Protein 2Z61 (pdb70)

Radius of gyration: 20.74 Å; Cα contacts (8 Å, |Δi|>4): 721; chains: 1; bounding box: 56×51×55 Å

Structure (mmCIF, N/CA/C/O backbone):
data_2Z61
#
_entry.id   2Z61
#
_cell.length_a   111.866
_cell.length_b   111.866
_cell.length_c   60.862
_cell.angle_alpha   90.00
_cell.angle_beta   90.00
_cell.angle_gamma   90.00
#
_symmetry.space_group_name_H-M   'P 43 21 2'
#
loop_
_entity.id
_entity.type
_entity.pdbx_description
1 polymer 'Probable aspartate aminotransferase 2'
2 water water
#
loop_
_atom_site.group_PDB
_atom_site.id
_atom_site.type_symbol
_atom_site.label_atom_id
_atom_site.label_alt_id
_atom_site.label_comp_id
_atom_site.label_asym_id
_atom_site.label_entity_id
_atom_site.label_seq_id
_atom_site.pdbx_PDB_ins_code
_atom_site.Cartn_x
_atom_site.Cartn_y
_atom_site.Cartn_z
_atom_site.occupancy
_atom_site.B_iso_or_equiv
_atom_site.auth_seq_id
_atom_site.auth_comp_id
_atom_site.auth_asym_id
_atom_site.auth_atom_id
_atom_site.pdbx_PDB_model_num
ATOM 1 N N . MET A 1 1 ? 45.696 59.936 15.989 1.00 59.04 1 MET A N 1
ATOM 2 C CA . MET A 1 1 ? 44.521 59.786 16.893 1.00 57.14 1 MET A CA 1
ATOM 3 C C . MET A 1 1 ? 44.665 58.597 17.844 1.00 54.87 1 MET A C 1
ATOM 4 O O . MET A 1 1 ? 44.399 58.717 19.042 1.00 54.09 1 MET A O 1
ATOM 9 N N . LEU A 1 2 ? 45.096 57.455 17.315 1.00 50.88 2 LEU A N 1
ATOM 10 C CA . LEU A 1 2 ? 45.288 56.261 18.134 1.00 46.64 2 LEU A CA 1
ATOM 11 C C . LEU A 1 2 ? 46.456 56.473 19.093 1.00 46.06 2 LEU A C 1
ATOM 12 O O . LEU A 1 2 ? 47.368 57.250 18.811 1.00 47.28 2 LEU A O 1
ATOM 17 N N . SER A 1 3 ? 46.434 55.778 20.224 1.00 42.50 3 SER A N 1
ATOM 18 C CA . SER A 1 3 ? 47.505 55.912 21.206 1.00 41.44 3 SER A CA 1
ATOM 19 C C . SER A 1 3 ? 48.816 55.327 20.689 1.00 40.90 3 SER A C 1
ATOM 20 O O . SER A 1 3 ? 48.827 54.530 19.754 1.00 39.70 3 SER A O 1
ATOM 23 N N . LYS A 1 4 ? 49.917 55.730 21.314 1.00 41.83 4 LYS A N 1
ATOM 24 C CA . LYS A 1 4 ? 51.238 55.243 20.943 1.00 45.53 4 LYS A CA 1
ATOM 25 C C . LYS A 1 4 ? 51.353 53.737 21.162 1.00 44.58 4 LYS A C 1
ATOM 26 O O . LYS A 1 4 ? 51.937 53.032 20.343 1.00 41.12 4 LYS A O 1
ATOM 32 N N . ARG A 1 5 ? 50.802 53.247 22.270 1.00 44.99 5 ARG A N 1
ATOM 33 C CA . ARG A 1 5 ? 50.862 51.818 22.574 1.00 46.34 5 ARG A CA 1
ATOM 34 C C . ARG A 1 5 ? 50.297 50.955 21.457 1.00 47.24 5 ARG A C 1
ATOM 35 O O . ARG A 1 5 ? 50.933 50.000 21.021 1.00 48.46 5 ARG A O 1
ATOM 43 N N . LEU A 1 6 ? 49.094 51.286 21.002 1.00 47.84 6 LEU A N 1
ATOM 44 C CA . LEU A 1 6 ? 48.447 50.518 19.948 1.00 49.26 6 LEU A CA 1
ATOM 45 C C . LEU A 1 6 ? 49.181 50.602 18.626 1.00 50.72 6 LEU A C 1
ATOM 46 O O . LEU A 1 6 ? 48.988 49.763 17.746 1.00 49.41 6 LEU A O 1
ATOM 51 N N . LEU A 1 7 ? 50.029 51.616 18.492 1.00 54.07 7 LEU A N 1
ATOM 52 C CA . LEU A 1 7 ? 50.792 51.820 17.270 1.00 55.93 7 LEU A CA 1
ATOM 53 C C . LEU A 1 7 ? 51.979 50.869 17.184 1.00 56.97 7 LEU A C 1
ATOM 54 O O . LEU A 1 7 ? 52.466 50.572 16.094 1.00 57.93 7 LEU A O 1
ATOM 59 N N . ASN A 1 8 ? 52.436 50.384 18.334 1.00 57.87 8 ASN A N 1
ATOM 60 C CA . ASN A 1 8 ? 53.566 49.462 18.378 1.00 59.77 8 ASN A CA 1
ATOM 61 C C . ASN A 1 8 ? 53.107 48.007 18.391 1.00 60.11 8 ASN A C 1
ATOM 62 O O . ASN A 1 8 ? 53.906 47.097 18.187 1.00 60.43 8 ASN A O 1
ATOM 67 N N . PHE A 1 9 ? 51.816 47.800 18.632 1.00 60.68 9 PHE A N 1
ATOM 68 C CA . PHE A 1 9 ? 51.226 46.461 18.690 1.00 61.47 9 PHE A CA 1
ATOM 69 C C . PHE A 1 9 ? 51.325 45.739 17.345 1.00 63.74 9 PHE A C 1
ATOM 70 O O . PHE A 1 9 ? 50.511 45.973 16.450 1.00 63.96 9 PHE A O 1
ATOM 78 N N . GLU A 1 10 ? 52.307 44.854 17.209 1.00 66.86 10 GLU A N 1
ATOM 79 C CA . GLU A 1 10 ? 52.501 44.112 15.964 1.00 70.80 10 GLU A CA 1
ATOM 80 C C . GLU A 1 10 ? 51.366 43.125 15.697 1.00 73.59 10 GLU A C 1
ATOM 81 O O . GLU A 1 10 ? 50.708 42.656 16.625 1.00 73.50 10 GLU A O 1
ATOM 87 N N . SER A 1 11 ? 51.140 42.816 14.424 1.00 76.38 11 SER A N 1
ATOM 88 C CA . SER A 1 11 ? 50.085 41.886 14.033 1.00 79.26 11 SER A CA 1
ATOM 89 C C . SER A 1 11 ? 50.647 40.499 13.742 1.00 80.94 11 SER A C 1
ATOM 90 O O . SER A 1 11 ? 51.822 40.353 13.410 1.00 81.93 11 SER A O 1
ATOM 93 N N . PHE A 1 12 ? 49.799 39.483 13.873 1.00 83.50 12 PHE A N 1
ATOM 94 C CA . PHE A 1 12 ? 50.205 38.105 13.614 1.00 86.35 12 PHE A CA 1
ATOM 95 C C . PHE A 1 12 ? 50.323 37.921 12.103 1.00 88.12 12 PHE A C 1
ATOM 96 O O . PHE A 1 12 ? 49.426 38.313 11.357 1.00 88.50 12 PHE A O 1
ATOM 104 N N . GLU A 1 13 ? 51.429 37.320 11.662 1.00 89.85 13 GLU A N 1
ATOM 105 C CA . GLU A 1 13 ? 51.680 37.068 10.237 1.00 92.13 13 GLU A CA 1
ATOM 106 C C . GLU A 1 13 ? 50.878 35.885 9.706 1.00 92.38 13 GLU A C 1
ATOM 107 O O . GLU A 1 13 ? 51.336 35.187 8.798 1.00 92.93 13 GLU A O 1
ATOM 113 N N . VAL A 1 14 ? 49.690 35.661 10.260 1.00 92.60 14 VAL A N 1
ATOM 114 C CA . VAL A 1 14 ? 48.864 34.538 9.840 1.00 92.55 14 VAL A CA 1
ATOM 115 C C . VAL A 1 14 ? 47.578 35.025 9.175 1.00 92.43 14 VAL A C 1
ATOM 116 O O . VAL A 1 14 ? 46.897 34.263 8.488 1.00 91.97 14 VAL A O 1
ATOM 120 N N . MET A 1 15 ? 47.260 36.301 9.379 1.00 92.74 15 MET A N 1
ATOM 121 C CA . MET A 1 15 ? 46.056 36.912 8.814 1.00 92.68 15 MET A CA 1
ATOM 122 C C . MET A 1 15 ? 46.035 36.755 7.296 1.00 91.17 15 MET A C 1
ATOM 123 O O . MET A 1 15 ? 44.967 36.672 6.683 1.00 91.28 15 MET A O 1
ATOM 128 N N . ASP A 1 16 ? 47.223 36.716 6.701 1.00 89.18 16 ASP A N 1
ATOM 129 C CA . ASP A 1 16 ? 47.360 36.569 5.257 1.00 87.15 16 ASP A CA 1
ATOM 130 C C . ASP A 1 16 ? 46.764 35.232 4.836 1.00 84.80 16 ASP A C 1
ATOM 131 O O . ASP A 1 16 ? 45.769 35.172 4.112 1.00 84.60 16 ASP A O 1
ATOM 136 N N . ILE A 1 17 ? 47.397 34.163 5.303 1.00 82.19 17 ILE A N 1
ATOM 137 C CA . ILE A 1 17 ? 46.979 32.802 5.004 1.00 79.44 17 ILE A CA 1
ATOM 138 C C . ILE A 1 17 ? 45.521 32.555 5.377 1.00 78.00 17 ILE A C 1
ATOM 139 O O . ILE A 1 17 ? 44.769 31.973 4.597 1.00 77.83 17 ILE A O 1
ATOM 144 N N . LEU A 1 18 ? 45.126 32.997 6.568 1.00 76.02 18 LEU A N 1
ATOM 145 C CA . LEU A 1 18 ? 43.752 32.819 7.032 1.00 74.53 18 LEU A CA 1
ATOM 146 C C . LEU A 1 18 ? 42.746 33.331 6.005 1.00 73.52 18 LEU A C 1
ATOM 147 O O . LEU A 1 18 ? 41.735 32.682 5.734 1.00 72.99 18 LEU A O 1
ATOM 152 N N . ALA A 1 19 ? 43.032 34.500 5.440 1.00 72.14 19 ALA A N 1
ATOM 153 C CA . ALA A 1 19 ? 42.158 35.105 4.442 1.00 70.69 19 ALA A CA 1
ATOM 154 C C . ALA A 1 19 ? 42.075 34.221 3.205 1.00 69.86 19 ALA A C 1
ATOM 155 O O . ALA A 1 19 ? 40.986 33.913 2.720 1.00 68.42 19 ALA A O 1
ATOM 157 N N . LEU A 1 20 ? 43.237 33.815 2.707 1.00 69.48 20 LEU A N 1
ATOM 158 C CA . LEU A 1 20 ? 43.324 32.970 1.524 1.00 69.87 20 LEU A CA 1
ATOM 159 C C . LEU A 1 20 ? 42.586 31.649 1.743 1.00 70.31 20 LEU A C 1
ATOM 160 O O . LEU A 1 20 ? 41.922 31.143 0.838 1.00 70.40 20 LEU A O 1
ATOM 165 N N . ALA A 1 21 ? 42.703 31.100 2.948 1.00 70.82 21 ALA A N 1
ATOM 166 C CA . ALA A 1 21 ? 42.061 29.833 3.283 1.00 71.95 21 ALA A CA 1
ATOM 167 C C . ALA A 1 21 ? 40.539 29.903 3.208 1.00 73.10 21 ALA A C 1
ATOM 168 O O . ALA A 1 21 ? 39.888 28.938 2.805 1.00 72.36 21 ALA A O 1
ATOM 170 N N . GLN A 1 22 ? 39.971 31.038 3.603 1.00 74.73 22 GLN A N 1
ATOM 171 C CA . GLN A 1 22 ? 38.524 31.206 3.564 1.00 76.50 22 GLN A CA 1
ATOM 172 C C . GLN A 1 22 ? 38.037 31.328 2.128 1.00 76.64 22 GLN A C 1
ATOM 173 O O . GLN A 1 22 ? 36.949 30.856 1.792 1.00 76.88 22 GLN A O 1
ATOM 179 N N . LYS A 1 23 ? 38.843 31.962 1.281 1.00 76.62 23 LYS A N 1
ATOM 180 C CA . LYS A 1 23 ? 38.475 32.119 -0.118 1.00 76.90 23 LYS A CA 1
ATOM 181 C C . LYS A 1 23 ? 38.368 30.745 -0.759 1.00 76.47 23 LYS A C 1
ATOM 182 O O . LYS A 1 23 ? 37.341 30.397 -1.340 1.00 77.05 23 LYS A O 1
ATOM 188 N N . LEU A 1 24 ? 39.435 29.962 -0.639 1.00 75.49 24 LEU A N 1
ATOM 189 C CA . LEU A 1 24 ? 39.475 28.618 -1.205 1.00 74.67 24 LEU A CA 1
ATOM 190 C C . LEU A 1 24 ? 38.372 27.751 -0.616 1.00 75.30 24 LEU A C 1
ATOM 191 O O . LEU A 1 24 ? 37.784 26.917 -1.305 1.00 74.62 24 LEU A O 1
ATOM 196 N N . GLU A 1 25 ? 38.098 27.958 0.666 1.00 76.97 25 GLU A N 1
ATOM 197 C CA . GLU A 1 25 ? 37.081 27.187 1.366 1.00 78.18 25 GLU A CA 1
ATOM 198 C C . GLU A 1 25 ? 35.682 27.539 0.872 1.00 78.53 25 GLU A C 1
ATOM 199 O O . GLU A 1 25 ? 34.794 26.687 0.846 1.00 78.33 25 GLU A O 1
ATOM 205 N N . SER A 1 26 ? 35.491 28.792 0.473 1.00 79.03 26 SER A N 1
ATOM 206 C CA . SER A 1 26 ? 34.195 29.233 -0.027 1.00 79.93 26 SER A CA 1
ATOM 207 C C . SER A 1 26 ? 33.996 28.756 -1.464 1.00 79.75 26 SER A C 1
ATOM 208 O O . SER A 1 26 ? 32.869 28.527 -1.901 1.00 79.70 26 SER A O 1
ATOM 211 N N . GLU A 1 27 ? 35.097 28.612 -2.194 1.00 80.22 27 GLU A N 1
ATOM 212 C CA . GLU A 1 27 ? 35.042 28.152 -3.577 1.00 80.21 27 GLU A CA 1
ATOM 213 C C . GLU A 1 27 ? 34.696 26.670 -3.628 1.00 80.53 27 GLU A C 1
ATOM 214 O O . GLU A 1 27 ? 34.698 26.060 -4.698 1.00 82.19 27 GLU A O 1
ATOM 220 N N . GLY A 1 28 ? 34.408 26.089 -2.469 1.00 79.37 28 GLY A N 1
ATOM 221 C CA . GLY A 1 28 ? 34.068 24.679 -2.425 1.00 77.78 28 GLY A CA 1
ATOM 222 C C . GLY A 1 28 ? 35.281 23.772 -2.502 1.00 76.57 28 GLY A C 1
ATOM 223 O O . GLY A 1 28 ? 35.185 22.641 -2.974 1.00 76.65 28 GLY A O 1
ATOM 224 N N . LYS A 1 29 ? 36.426 24.269 -2.040 1.00 74.84 29 LYS A N 1
ATOM 225 C CA . LYS A 1 29 ? 37.660 23.489 -2.047 1.00 72.59 29 LYS A CA 1
ATOM 226 C C . LYS A 1 29 ? 37.996 23.037 -0.632 1.00 69.89 29 LYS A C 1
ATOM 227 O O . LYS A 1 29 ? 38.095 23.856 0.283 1.00 69.81 29 LYS A O 1
ATOM 233 N N . LYS A 1 30 ? 38.167 21.731 -0.455 1.00 65.98 30 LYS A N 1
ATOM 234 C CA . LYS A 1 30 ? 38.484 21.182 0.855 1.00 63.23 30 LYS A CA 1
ATOM 235 C C . LYS A 1 30 ? 39.898 21.537 1.304 1.00 59.33 30 LYS A C 1
ATOM 236 O O . LYS A 1 30 ? 40.886 20.986 0.808 1.00 59.10 30 LYS A O 1
ATOM 242 N N . VAL A 1 31 ? 39.977 22.467 2.250 1.00 53.63 31 VAL A N 1
ATOM 243 C CA . VAL A 1 31 ? 41.245 22.931 2.792 1.00 51.46 31 VAL A CA 1
ATOM 244 C C . VAL A 1 31 ? 41.616 22.157 4.050 1.00 48.64 31 VAL A C 1
ATOM 245 O O . VAL A 1 31 ? 40.807 22.037 4.967 1.00 49.95 31 VAL A O 1
ATOM 249 N N . ILE A 1 32 ? 42.833 21.626 4.090 1.00 46.16 32 ILE A N 1
ATOM 250 C CA . ILE A 1 32 ? 43.288 20.893 5.266 1.00 43.12 32 ILE A CA 1
ATOM 251 C C . ILE A 1 32 ? 43.982 21.860 6.215 1.00 40.97 32 ILE A C 1
ATOM 252 O O . ILE A 1 32 ? 45.028 22.429 5.891 1.00 40.35 32 ILE A O 1
ATOM 257 N N . HIS A 1 33 ? 43.384 22.037 7.388 1.00 38.19 33 HIS A N 1
ATOM 258 C CA . HIS A 1 33 ? 43.902 22.946 8.405 1.00 37.98 33 HIS A CA 1
ATOM 259 C C . HIS A 1 33 ? 44.951 22.351 9.353 1.00 37.33 33 HIS A C 1
ATOM 260 O O . HIS A 1 33 ? 44.639 21.506 10.200 1.00 37.36 33 HIS A O 1
ATOM 267 N N . LEU A 1 34 ? 46.194 22.802 9.205 1.00 35.01 34 LEU A N 1
ATOM 268 C CA . LEU A 1 34 ? 47.284 22.353 10.062 1.00 35.48 34 LEU A CA 1
ATOM 269 C C . LEU A 1 34 ? 47.883 23.576 10.732 1.00 33.84 34 LEU A C 1
ATOM 270 O O . LEU A 1 34 ? 49.082 23.623 11.005 1.00 34.21 34 LEU A O 1
ATOM 275 N N . GLU A 1 35 ? 47.034 24.565 10.987 1.00 33.70 35 GLU A N 1
ATOM 276 C CA . GLU A 1 35 ? 47.455 25.813 11.614 1.00 35.83 35 GLU A CA 1
ATOM 277 C C . GLU A 1 35 ? 46.598 26.118 12.844 1.00 35.42 35 GLU A C 1
ATOM 278 O O . GLU A 1 35 ? 46.708 27.193 13.433 1.00 36.66 35 GLU A O 1
ATOM 284 N N . ILE A 1 36 ? 45.753 25.163 13.224 1.00 35.75 36 ILE A N 1
ATOM 285 C CA . ILE A 1 36 ? 44.851 25.314 14.367 1.00 35.91 36 ILE A CA 1
ATOM 286 C C . ILE A 1 36 ? 45.585 25.362 15.704 1.00 33.37 36 ILE A C 1
ATOM 287 O O . ILE A 1 36 ? 46.350 24.459 16.032 1.00 32.49 36 ILE A O 1
ATOM 292 N N . GLY A 1 37 ? 45.328 26.414 16.475 1.00 30.15 37 GLY A N 1
ATOM 293 C CA . GLY A 1 37 ? 45.980 26.578 17.762 1.00 29.59 37 GLY A CA 1
ATOM 294 C C . GLY A 1 37 ? 45.214 26.067 18.967 1.00 29.13 37 GLY A C 1
ATOM 295 O O . GLY A 1 37 ? 45.595 26.347 20.105 1.00 30.09 37 GLY A O 1
ATOM 296 N N . GLU A 1 38 ? 44.132 25.330 18.735 1.00 27.98 38 GLU A N 1
ATOM 297 C CA . GLU A 1 38 ? 43.351 24.776 19.833 1.00 28.06 38 GLU A CA 1
ATOM 298 C C . GLU A 1 38 ? 43.008 23.318 19.552 1.00 28.29 38 GLU A C 1
ATOM 299 O O . GLU A 1 38 ? 42.874 22.918 18.403 1.00 27.74 38 GLU A O 1
ATOM 305 N N . PRO A 1 39 ? 42.869 22.504 20.607 1.00 28.80 39 PRO A N 1
ATOM 306 C CA . PRO A 1 39 ? 42.541 21.088 20.418 1.00 29.10 39 PRO A CA 1
ATOM 307 C C . PRO A 1 39 ? 41.178 20.867 19.757 1.00 31.50 39 PRO A C 1
ATOM 308 O O . PRO A 1 39 ? 40.210 21.583 20.027 1.00 33.01 39 PRO A O 1
ATOM 312 N N . ASP A 1 40 ? 41.120 19.860 18.895 1.00 30.94 40 ASP A N 1
ATOM 313 C CA . ASP A 1 40 ? 39.908 19.511 18.158 1.00 32.65 40 ASP A CA 1
ATOM 314 C C . ASP A 1 40 ? 38.961 18.598 18.932 1.00 33.04 40 ASP A C 1
ATOM 315 O O . ASP A 1 40 ? 38.037 18.031 18.357 1.00 39.71 40 ASP A O 1
ATOM 320 N N . PHE A 1 41 ? 39.191 18.432 20.226 1.00 31.23 41 PHE A N 1
ATOM 321 C CA . PHE A 1 41 ? 38.315 17.577 21.018 1.00 30.98 41 PHE A CA 1
ATOM 322 C C . PHE A 1 41 ? 37.255 18.415 21.719 1.00 29.97 41 PHE A C 1
ATOM 323 O O . PHE A 1 41 ? 37.430 19.620 21.917 1.00 27.63 41 PHE A O 1
ATOM 331 N N . ASN A 1 42 ? 36.151 17.770 22.077 1.00 29.86 42 ASN A N 1
ATOM 332 C CA . ASN A 1 42 ? 35.081 18.431 22.809 1.00 30.26 42 ASN A CA 1
ATOM 333 C C . ASN A 1 42 ? 35.485 18.450 24.270 1.00 28.53 42 ASN A C 1
ATOM 334 O O . ASN A 1 42 ? 36.393 17.717 24.672 1.00 28.22 42 ASN A O 1
ATOM 339 N N . THR A 1 43 ? 34.824 19.253 25.076 1.00 24.10 43 THR A N 1
ATOM 340 C CA . THR A 1 43 ? 35.150 19.179 26.488 1.00 24.69 43 THR A CA 1
ATOM 341 C C . THR A 1 43 ? 34.640 17.880 27.103 1.00 25.80 43 THR A C 1
ATOM 342 O O . THR A 1 43 ? 33.530 17.417 26.873 1.00 26.50 43 THR A O 1
ATOM 346 N N . PRO A 1 44 ? 35.500 17.257 27.969 1.00 25.82 44 PRO A N 1
ATOM 347 C CA . PRO A 1 44 ? 35.068 16.026 28.591 1.00 28.09 44 PRO A CA 1
ATOM 348 C C . PRO A 1 44 ? 33.663 16.104 29.183 1.00 28.18 44 PRO A C 1
ATOM 349 O O . PRO A 1 44 ? 33.277 17.093 29.813 1.00 27.59 44 PRO A O 1
ATOM 353 N N . LYS A 1 45 ? 32.909 15.027 28.967 1.00 29.05 45 LYS A N 1
ATOM 354 C CA . LYS A 1 45 ? 31.519 14.914 29.400 1.00 28.77 45 LYS A CA 1
ATOM 355 C C . LYS A 1 45 ? 31.202 15.303 30.837 1.00 27.23 45 LYS A C 1
ATOM 356 O O . LYS A 1 45 ? 30.270 16.065 31.078 1.00 25.42 45 LYS A O 1
ATOM 362 N N . PRO A 1 46 ? 31.945 14.767 31.817 1.00 25.73 46 PRO A N 1
ATOM 363 C CA . PRO A 1 46 ? 31.623 15.160 33.190 1.00 24.53 46 PRO A CA 1
ATOM 364 C C . PRO A 1 46 ? 31.707 16.665 33.432 1.00 25.43 46 PRO A C 1
ATOM 365 O O . PRO A 1 46 ? 31.005 17.193 34.297 1.00 21.14 46 PRO A O 1
ATOM 369 N N . ILE A 1 47 ? 32.554 17.352 32.666 1.00 24.92 47 ILE A N 1
ATOM 370 C CA . ILE A 1 47 ? 32.695 18.801 32.802 1.00 22.01 47 ILE A CA 1
ATOM 371 C C . ILE A 1 47 ? 31.480 19.476 32.171 1.00 21.75 47 ILE A C 1
ATOM 372 O O . ILE A 1 47 ? 30.888 20.382 32.760 1.00 21.20 47 ILE A O 1
ATOM 377 N N . VAL A 1 48 ? 31.102 19.022 30.979 1.00 21.18 48 VAL A N 1
ATOM 378 C CA . VAL A 1 48 ? 29.940 19.577 30.288 1.00 21.14 48 VAL A CA 1
ATOM 379 C C . VAL A 1 48 ? 28.675 19.438 31.145 1.00 23.64 48 VAL A C 1
ATOM 380 O O . VAL A 1 48 ? 27.917 20.406 31.308 1.00 24.19 48 VAL A O 1
ATOM 384 N N . ASP A 1 49 ? 28.451 18.246 31.704 1.00 23.56 49 ASP A N 1
ATOM 385 C CA . ASP A 1 49 ? 27.258 18.014 32.531 1.00 24.95 49 ASP A CA 1
ATOM 386 C C . ASP A 1 49 ? 27.221 18.901 33.775 1.00 23.41 49 ASP A C 1
ATOM 387 O O . ASP A 1 49 ? 26.164 19.382 34.171 1.00 26.64 49 ASP A O 1
ATOM 392 N N . GLU A 1 50 ? 28.377 19.124 34.388 1.00 23.55 50 GLU A N 1
ATOM 393 C CA . GLU A 1 50 ? 28.448 19.963 35.574 1.00 21.24 50 GLU A CA 1
ATOM 394 C C . GLU A 1 50 ? 28.097 21.408 35.199 1.00 24.13 50 GLU A C 1
ATOM 395 O O . GLU A 1 50 ? 27.530 22.153 36.002 1.00 26.09 50 GLU A O 1
ATOM 401 N N . GLY A 1 51 ? 28.443 21.796 33.973 1.00 24.31 51 GLY A N 1
ATOM 402 C CA . GLY A 1 51 ? 28.133 23.133 33.510 1.00 23.21 51 GLY A CA 1
ATOM 403 C C . GLY A 1 51 ? 26.628 23.252 33.315 1.00 24.63 51 GLY A C 1
ATOM 404 O O . GLY A 1 51 ? 26.021 24.268 33.645 1.00 23.01 51 GLY A O 1
ATOM 405 N N . ILE A 1 52 ? 26.021 22.200 32.772 1.00 26.47 52 ILE A N 1
ATOM 406 C CA . ILE A 1 52 ? 24.581 22.182 32.551 1.00 25.35 52 ILE A CA 1
ATOM 407 C C . ILE A 1 52 ? 23.852 22.256 33.892 1.00 26.74 52 ILE A C 1
ATOM 408 O O . ILE A 1 52 ? 22.920 23.042 34.064 1.00 24.54 52 ILE A O 1
ATOM 413 N N . LYS A 1 53 ? 24.296 21.445 34.846 1.00 25.96 53 LYS A N 1
ATOM 414 C CA . LYS A 1 53 ? 23.700 21.431 36.170 1.00 28.24 53 LYS A CA 1
ATOM 415 C C . LYS A 1 53 ? 23.817 22.787 36.865 1.00 29.77 53 LYS A C 1
ATOM 416 O O . LYS A 1 53 ? 22.885 23.225 37.535 1.00 30.88 53 LYS A O 1
ATOM 422 N N . SER A 1 54 ? 24.967 23.443 36.721 1.00 29.18 54 SER A N 1
ATOM 423 C CA . SER A 1 54 ? 25.179 24.742 37.348 1.00 28.43 54 SER A CA 1
ATOM 424 C C . SER A 1 54 ? 24.148 25.753 36.861 1.00 27.64 54 SER A C 1
ATOM 425 O O . SER A 1 54 ? 23.565 26.493 37.657 1.00 27.53 54 SER A O 1
ATOM 428 N N . LEU A 1 55 ? 23.928 25.782 35.550 1.00 24.57 55 LEU A N 1
ATOM 429 C CA . LEU A 1 55 ? 22.958 26.695 34.960 1.00 23.21 55 LEU A CA 1
ATOM 430 C C . LEU A 1 55 ? 21.550 26.470 35.514 1.00 26.14 55 LEU A C 1
ATOM 431 O O . LEU A 1 55 ? 20.824 27.424 35.800 1.00 26.41 55 LEU A O 1
ATOM 436 N N . LYS A 1 56 ? 21.172 25.203 35.666 1.00 25.36 56 LYS A N 1
ATOM 437 C CA . LYS A 1 56 ? 19.857 24.857 36.179 1.00 29.67 56 LYS A CA 1
ATOM 438 C C . LYS A 1 56 ? 19.708 25.293 37.633 1.00 29.05 56 LYS A C 1
ATOM 439 O O . LYS A 1 56 ? 18.598 25.492 38.117 1.00 31.73 56 LYS A O 1
ATOM 445 N N . GLU A 1 57 ? 20.827 25.455 38.329 1.00 25.79 57 GLU A N 1
ATOM 446 C CA . GLU A 1 57 ? 20.769 25.868 39.723 1.00 28.26 57 GLU A CA 1
ATOM 447 C C . GLU A 1 57 ? 20.959 27.375 39.895 1.00 27.10 57 GLU A C 1
ATOM 448 O O . GLU A 1 57 ? 21.051 27.867 41.014 1.00 27.52 57 GLU A O 1
ATOM 454 N N . GLY A 1 58 ? 21.014 28.107 38.786 1.00 27.09 58 GLY A N 1
ATOM 455 C CA . GLY A 1 58 ? 21.177 29.551 38.875 1.00 26.01 58 GLY A CA 1
ATOM 456 C C . GLY A 1 58 ? 22.541 30.096 39.286 1.00 26.93 58 GLY A C 1
ATOM 457 O O . GLY A 1 58 ? 22.612 31.154 39.903 1.00 28.21 58 GLY A O 1
ATOM 458 N N . LYS A 1 59 ? 23.619 29.387 38.963 1.00 25.62 59 LYS A N 1
ATOM 459 C CA . LYS A 1 59 ? 24.965 29.858 39.288 1.00 25.91 59 LYS A CA 1
ATOM 460 C C . LYS A 1 59 ? 25.336 30.893 38.226 1.00 25.17 59 LYS A C 1
ATOM 461 O O . LYS A 1 59 ? 26.211 30.651 37.397 1.00 21.97 59 LYS A O 1
ATOM 467 N N . THR A 1 60 ? 24.683 32.047 38.271 1.00 24.04 60 THR A N 1
ATOM 468 C CA . THR A 1 60 ? 24.903 33.092 37.276 1.00 25.29 60 THR A CA 1
ATOM 469 C C . THR A 1 60 ? 25.423 34.435 37.779 1.00 26.61 60 THR A C 1
ATOM 470 O O . THR A 1 60 ? 25.554 35.373 36.990 1.00 26.33 60 THR A O 1
ATOM 474 N N . HIS A 1 61 ? 25.712 34.553 39.071 1.00 26.86 61 HIS A N 1
ATOM 475 C CA . HIS A 1 61 ? 26.220 35.821 39.593 1.00 28.25 61 HIS A CA 1
ATOM 476 C C . HIS A 1 61 ? 27.744 35.836 39.688 1.00 27.28 61 HIS A C 1
ATOM 477 O O . HIS A 1 61 ? 28.397 34.839 39.369 1.00 27.40 61 HIS A O 1
ATOM 484 N N . TYR A 1 62 ? 28.309 36.971 40.103 1.00 26.37 62 TYR A N 1
ATOM 485 C CA . TYR A 1 62 ? 29.762 37.092 40.257 1.00 24.08 62 TYR A CA 1
ATOM 486 C C . TYR A 1 62 ? 30.206 36.194 41.423 1.00 25.37 62 TYR A C 1
ATOM 487 O O . TYR A 1 62 ? 29.444 35.954 42.357 1.00 23.48 62 TYR A O 1
ATOM 496 N N . THR A 1 63 ? 31.437 35.701 41.372 1.00 24.78 63 THR A N 1
ATOM 497 C CA . THR A 1 63 ? 31.971 34.897 42.469 1.00 24.89 63 THR A CA 1
ATOM 498 C C . THR A 1 63 ? 33.058 35.767 43.084 1.00 24.84 63 THR A C 1
ATOM 499 O O . THR A 1 63 ? 33.338 36.853 42.590 1.00 25.47 63 THR A O 1
ATOM 503 N N . ASP A 1 64 ? 33.664 35.278 44.160 1.00 29.28 64 ASP A N 1
ATOM 504 C CA . ASP A 1 64 ? 34.773 35.963 44.819 1.00 29.42 64 ASP A CA 1
ATOM 505 C C . ASP A 1 64 ? 35.790 36.193 43.698 1.00 26.87 64 ASP A C 1
ATOM 506 O O . ASP A 1 64 ? 35.951 35.336 42.829 1.00 26.60 64 ASP A O 1
ATOM 511 N N . SER A 1 65 ? 36.471 37.335 43.701 1.00 25.90 65 SER A N 1
ATOM 512 C CA . SER A 1 65 ? 37.436 37.619 42.645 1.00 24.45 65 SER A CA 1
ATOM 513 C C . SER A 1 65 ? 38.640 36.679 42.580 1.00 23.13 65 SER A C 1
ATOM 514 O O . SER A 1 65 ? 39.307 36.599 41.546 1.00 26.67 65 SER A O 1
ATOM 517 N N . ARG A 1 66 ? 38.930 35.976 43.669 1.00 23.15 66 ARG A N 1
ATOM 518 C CA . ARG A 1 66 ? 40.054 35.038 43.688 1.00 24.56 66 ARG A CA 1
ATOM 519 C C . ARG A 1 66 ? 39.611 33.755 43.002 1.00 23.13 66 ARG A C 1
ATOM 520 O O . ARG A 1 66 ? 40.435 32.967 42.543 1.00 26.74 66 ARG A O 1
ATOM 528 N N . GLY A 1 67 ? 38.298 33.550 42.946 1.00 22.16 67 GLY A N 1
ATOM 529 C CA . GLY A 1 67 ? 37.756 32.342 42.347 1.00 23.40 67 GLY A CA 1
ATOM 530 C C . GLY A 1 67 ? 37.218 31.486 43.478 1.00 23.49 67 GLY A C 1
ATOM 531 O O . GLY A 1 67 ? 37.768 31.505 44.582 1.00 24.13 67 GLY A O 1
ATOM 532 N N . ILE A 1 68 ? 36.150 30.737 43.230 1.00 22.58 68 ILE A N 1
ATOM 533 C CA . ILE A 1 68 ? 35.585 29.920 44.291 1.00 25.39 68 ILE A CA 1
ATOM 534 C C . ILE A 1 68 ? 36.635 29.087 45.014 1.00 25.54 68 ILE A C 1
ATOM 535 O O . ILE A 1 68 ? 37.533 28.506 44.403 1.00 23.68 68 ILE A O 1
ATOM 540 N N . LEU A 1 69 ? 36.511 29.064 46.336 1.00 27.91 69 LEU A N 1
ATOM 541 C CA . LEU A 1 69 ? 37.437 28.354 47.207 1.00 29.67 69 LEU A CA 1
ATOM 542 C C . LEU A 1 69 ? 37.553 26.873 46.875 1.00 28.13 69 LEU A C 1
ATOM 543 O O . LEU A 1 69 ? 38.650 26.316 46.879 1.00 27.60 69 LEU A O 1
ATOM 548 N N . GLU A 1 70 ? 36.432 26.233 46.570 1.00 29.11 70 GLU A N 1
ATOM 549 C CA . GLU A 1 70 ? 36.457 24.810 46.250 1.00 31.83 70 GLU A CA 1
ATOM 550 C C . GLU A 1 70 ? 37.396 24.502 45.089 1.00 32.02 70 GLU A C 1
ATOM 551 O O . GLU A 1 70 ? 38.108 23.497 45.115 1.00 32.09 70 GLU A O 1
ATOM 557 N N . LEU A 1 71 ? 37.392 25.357 44.067 1.00 29.15 71 LEU A N 1
ATOM 558 C CA . LEU A 1 71 ? 38.251 25.139 42.903 1.00 26.74 71 LEU A CA 1
ATOM 559 C C . LEU A 1 71 ? 39.719 25.278 43.303 1.00 24.43 71 LEU A C 1
ATOM 560 O O . LEU A 1 71 ? 40.535 24.408 43.019 1.00 24.65 71 LEU A O 1
ATOM 565 N N . ARG A 1 72 ? 40.046 26.389 43.949 1.00 23.30 72 ARG A N 1
ATOM 566 C CA . ARG A 1 72 ? 41.412 26.631 44.378 1.00 27.49 72 ARG A CA 1
ATOM 567 C C . ARG A 1 72 ? 41.936 25.489 45.256 1.00 27.76 72 ARG A C 1
ATOM 568 O O . ARG A 1 72 ? 43.117 25.152 45.205 1.00 29.54 72 ARG A O 1
ATOM 576 N N . GLU A 1 73 ? 41.057 24.880 46.045 1.00 28.53 73 GLU A N 1
ATOM 577 C CA . GLU A 1 73 ? 41.485 23.770 46.888 1.00 30.59 73 GLU A CA 1
ATOM 578 C C . GLU A 1 73 ? 41.850 22.567 46.030 1.00 31.23 73 GLU A C 1
ATOM 579 O O . GLU A 1 73 ? 42.881 21.937 46.253 1.00 31.83 73 GLU A O 1
ATOM 585 N N . LYS A 1 74 ? 41.016 22.255 45.042 1.00 30.67 74 LYS A N 1
ATOM 586 C CA . LYS A 1 74 ? 41.294 21.132 44.156 1.00 31.19 74 LYS A CA 1
ATOM 587 C C . LYS A 1 74 ? 42.618 21.318 43.402 1.00 31.59 74 LYS A C 1
ATOM 588 O O . LYS A 1 74 ? 43.401 20.376 43.272 1.00 32.07 74 LYS A O 1
ATOM 594 N N . ILE A 1 75 ? 42.872 22.524 42.905 1.00 29.17 75 ILE A N 1
ATOM 595 C CA . ILE A 1 75 ? 44.112 22.779 42.175 1.00 27.31 75 ILE A CA 1
ATOM 596 C C . ILE A 1 75 ? 45.292 22.620 43.128 1.00 29.27 75 ILE A C 1
ATOM 597 O O . ILE A 1 75 ? 46.332 22.067 42.769 1.00 30.45 75 ILE A O 1
ATOM 602 N N . SER A 1 76 ? 45.109 23.121 44.344 1.00 31.95 76 SER A N 1
ATOM 603 C CA . SER A 1 76 ? 46.108 23.034 45.392 1.00 36.00 76 SER A CA 1
ATOM 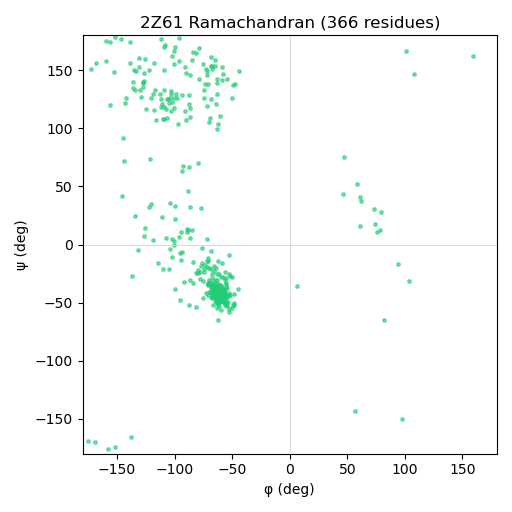604 C C . SER A 1 76 ? 46.432 21.556 45.643 1.00 37.53 76 SER A C 1
ATOM 605 O O . SER A 1 76 ? 47.596 21.163 45.664 1.00 37.40 76 SER A O 1
ATOM 608 N N . GLU A 1 77 ? 45.397 20.737 45.814 1.00 38.95 77 GLU A N 1
ATOM 609 C CA . GLU A 1 77 ? 45.596 19.312 46.052 1.00 41.01 77 GLU A CA 1
ATOM 610 C C . GLU A 1 77 ? 46.281 18.662 44.853 1.00 41.14 77 GLU A C 1
ATOM 611 O O . GLU A 1 77 ? 47.076 17.734 45.011 1.00 43.14 77 GLU A O 1
ATOM 617 N N . LEU A 1 78 ? 45.972 19.152 43.656 1.00 38.63 78 LEU A N 1
ATOM 618 C CA . LEU A 1 78 ? 46.565 18.618 42.431 1.00 36.69 78 LEU A CA 1
ATOM 619 C C . LEU A 1 78 ? 48.090 18.747 42.448 1.00 36.48 78 LEU A C 1
ATOM 620 O O . LEU A 1 78 ? 48.807 17.800 42.107 1.00 34.45 78 LEU A O 1
ATOM 625 N N . TYR A 1 79 ? 48.578 19.920 42.842 1.00 34.81 79 TYR A N 1
ATOM 626 C CA . TYR A 1 79 ? 50.012 20.172 42.886 1.00 38.11 79 TYR A CA 1
ATOM 627 C C . TYR A 1 79 ? 50.732 19.399 43.979 1.00 41.94 79 TYR A C 1
ATOM 628 O O . TYR A 1 79 ? 51.900 19.049 43.827 1.00 40.83 79 TYR A O 1
ATOM 637 N N . LYS A 1 80 ? 50.036 19.131 45.077 1.00 47.10 80 LYS A N 1
ATOM 638 C CA . LYS A 1 80 ? 50.634 18.377 46.167 1.00 52.95 80 LYS A CA 1
ATOM 639 C C . LYS A 1 80 ? 50.731 16.899 45.786 1.00 54.17 80 LYS A C 1
ATOM 640 O O . LYS A 1 80 ? 51.529 16.161 46.355 1.00 55.48 80 LYS A O 1
ATOM 646 N N . ASP A 1 81 ? 49.928 16.475 44.814 1.00 56.17 81 ASP A N 1
ATOM 647 C CA . ASP A 1 81 ? 49.941 15.083 44.378 1.00 58.70 81 ASP A CA 1
ATOM 648 C C . ASP A 1 81 ? 50.844 14.842 43.173 1.00 60.44 81 ASP A C 1
ATOM 649 O O . ASP A 1 81 ? 51.638 13.905 43.169 1.00 62.27 81 ASP A O 1
ATOM 654 N N . LYS A 1 82 ? 50.724 15.678 42.146 1.00 60.96 82 LYS A N 1
ATOM 655 C CA . LYS A 1 82 ? 51.544 15.507 40.950 1.00 60.96 82 LYS A CA 1
ATOM 656 C C . LYS A 1 82 ? 52.996 15.864 41.254 1.00 60.56 82 LYS A C 1
ATOM 657 O O . LYS A 1 82 ? 53.924 15.280 40.692 1.00 59.69 82 LYS A O 1
ATOM 663 N N . TYR A 1 83 ? 53.184 16.828 42.148 1.00 60.00 83 TYR A N 1
ATOM 664 C CA . TYR A 1 83 ? 54.514 17.254 42.561 1.00 60.90 83 TYR A CA 1
ATOM 665 C C . TYR A 1 83 ? 54.483 17.262 44.084 1.00 64.28 83 TYR A C 1
ATOM 666 O O . TYR A 1 83 ? 53.409 17.297 44.682 1.00 67.49 83 TYR A O 1
ATOM 675 N N . LYS A 1 84 ? 55.642 17.218 44.724 1.00 66.99 84 LYS A N 1
ATOM 676 C CA . LYS A 1 84 ? 55.655 17.221 46.179 1.00 69.40 84 LYS A CA 1
ATOM 677 C C . LYS A 1 84 ? 55.641 18.640 46.718 1.00 68.34 84 LYS A C 1
ATOM 678 O O . LYS A 1 84 ? 56.198 18.916 47.778 1.00 69.34 84 LYS A O 1
ATOM 684 N N . ALA A 1 85 ? 54.990 19.537 45.988 1.00 67.65 85 ALA A N 1
ATOM 685 C CA . ALA A 1 85 ? 54.910 20.933 46.394 1.00 67.00 85 ALA A CA 1
ATOM 686 C C . ALA A 1 85 ? 53.567 21.253 47.036 1.00 66.08 85 ALA A C 1
ATOM 687 O O . ALA A 1 85 ? 52.513 20.996 46.453 1.00 67.87 85 ALA A O 1
ATOM 689 N N . ASP A 1 86 ? 53.606 21.810 48.242 1.00 63.74 86 ASP A N 1
ATOM 690 C CA . ASP A 1 86 ? 52.382 22.169 48.940 1.00 61.96 86 ASP A CA 1
ATOM 691 C C . ASP A 1 86 ? 52.099 23.652 48.727 1.00 58.57 86 ASP A C 1
ATOM 692 O O . ASP A 1 86 ? 52.951 24.507 48.981 1.00 57.72 86 ASP A O 1
ATOM 697 N N . ILE A 1 87 ? 50.896 23.946 48.251 1.00 54.02 87 ILE A N 1
ATOM 698 C CA . ILE A 1 87 ? 50.492 25.316 47.974 1.00 51.08 87 ILE A CA 1
ATOM 699 C C . ILE A 1 87 ? 49.168 25.605 48.667 1.00 47.84 87 ILE A C 1
ATOM 700 O O . ILE A 1 87 ? 48.281 24.756 48.695 1.00 46.69 87 ILE A O 1
ATOM 705 N N . ILE A 1 88 ? 49.043 26.802 49.227 1.00 44.38 88 ILE A N 1
ATOM 706 C CA . ILE A 1 88 ? 47.825 27.212 49.918 1.00 42.66 88 ILE A CA 1
ATOM 707 C C . ILE A 1 88 ? 46.822 27.807 48.918 1.00 40.12 88 ILE A C 1
ATOM 708 O O . ILE A 1 88 ? 47.215 28.448 47.944 1.00 38.00 88 ILE A O 1
ATOM 713 N N . PRO A 1 89 ? 45.517 27.593 49.143 1.00 38.53 89 PRO A N 1
ATOM 714 C CA . PRO A 1 89 ? 44.487 28.121 48.242 1.00 39.14 89 PRO A CA 1
ATOM 715 C C . PRO A 1 89 ? 44.557 29.629 48.015 1.00 39.16 89 PRO A C 1
ATOM 716 O O . PRO A 1 89 ? 44.156 30.115 46.961 1.00 39.45 89 PRO A O 1
ATOM 720 N N . ASP A 1 90 ? 45.065 30.363 49.000 1.00 40.28 90 ASP A N 1
ATOM 721 C CA . ASP A 1 90 ? 45.190 31.814 48.883 1.00 41.28 90 ASP A CA 1
ATOM 722 C C . ASP A 1 90 ? 46.282 32.222 47.892 1.00 37.82 90 ASP A C 1
ATOM 723 O O . ASP A 1 90 ? 46.349 33.380 47.483 1.00 37.03 90 ASP A O 1
ATOM 728 N N . ASN A 1 91 ? 47.135 31.272 47.515 1.00 34.62 91 ASN A N 1
ATOM 729 C CA . ASN A 1 91 ? 48.219 31.545 46.572 1.00 34.74 91 ASN A CA 1
ATOM 730 C C . ASN A 1 91 ? 47.775 31.318 45.134 1.00 30.57 91 ASN A C 1
ATOM 731 O O . ASN A 1 91 ? 48.594 31.316 44.219 1.00 28.89 91 ASN A O 1
ATOM 736 N N . ILE A 1 92 ? 46.474 31.135 44.945 1.00 28.24 92 ILE A N 1
ATOM 737 C CA . ILE A 1 92 ? 45.920 30.861 43.628 1.00 28.21 92 ILE A CA 1
ATOM 738 C C . ILE A 1 92 ? 44.783 31.814 43.264 1.00 30.19 92 ILE A C 1
ATOM 739 O O . ILE A 1 92 ? 43.956 32.152 44.106 1.00 32.94 92 ILE A O 1
ATOM 744 N N . ILE A 1 93 ? 44.754 32.260 42.013 1.00 28.90 93 ILE A N 1
ATOM 745 C CA . ILE A 1 93 ? 43.666 33.114 41.551 1.00 28.14 93 ILE A CA 1
ATOM 746 C C . ILE A 1 93 ? 43.122 32.554 40.243 1.00 23.49 93 ILE A C 1
ATOM 747 O O . ILE A 1 93 ? 43.884 32.194 39.339 1.00 23.23 93 ILE A O 1
ATOM 752 N N . ILE A 1 94 ? 41.799 32.459 40.155 1.00 19.38 94 ILE A N 1
ATOM 753 C CA . ILE A 1 94 ? 41.153 31.953 38.949 1.00 19.46 94 ILE A CA 1
ATOM 754 C C . ILE A 1 94 ? 40.957 33.148 38.007 1.00 18.49 94 ILE A C 1
ATOM 755 O O . ILE A 1 94 ? 40.302 34.131 38.362 1.00 18.05 94 ILE A O 1
ATOM 760 N N . THR A 1 95 ? 41.531 33.066 36.815 1.00 18.13 95 THR A N 1
ATOM 761 C CA . THR A 1 95 ? 41.442 34.162 35.844 1.00 19.26 95 THR A CA 1
ATOM 762 C C . THR A 1 95 ? 40.530 33.808 34.672 1.00 18.28 95 THR A C 1
ATOM 763 O O . THR A 1 95 ? 40.100 32.663 34.526 1.00 18.64 95 THR A O 1
ATOM 767 N N . GLY A 1 96 ? 40.250 34.795 33.829 1.00 20.43 96 GLY A N 1
ATOM 768 C CA . GLY A 1 96 ? 39.410 34.554 32.668 1.00 21.59 96 GLY A CA 1
ATOM 769 C C . GLY A 1 96 ? 40.287 34.094 31.526 1.00 23.95 96 GLY A C 1
ATOM 770 O O . GLY A 1 96 ? 40.438 34.790 30.526 1.00 27.83 96 GLY A O 1
ATOM 771 N N . GLY A 1 97 ? 40.873 32.911 31.680 1.00 24.25 97 GLY A N 1
ATOM 772 C CA . GLY A 1 97 ? 41.767 32.386 30.667 1.00 23.18 97 GLY A CA 1
ATOM 773 C C . GLY A 1 97 ? 43.220 32.593 31.066 1.00 25.84 97 GLY A C 1
ATOM 774 O O . GLY A 1 97 ? 43.522 33.361 31.983 1.00 23.04 97 GLY A O 1
ATOM 775 N N . SER A 1 98 ? 44.114 31.914 30.352 1.00 27.21 98 SER A N 1
ATOM 776 C CA . SER A 1 98 ? 45.563 31.963 30.568 1.00 27.40 98 SER A CA 1
ATOM 777 C C . SER A 1 98 ? 46.192 33.265 30.051 1.00 25.15 98 SER A C 1
ATOM 778 O O . SER A 1 98 ? 47.181 33.751 30.602 1.00 24.33 98 SER A O 1
ATOM 781 N N . SER A 1 99 ? 45.613 33.825 28.994 1.00 23.01 99 SER A N 1
ATOM 782 C CA . SER A 1 99 ? 46.111 35.069 28.414 1.00 23.74 99 SER A CA 1
ATOM 783 C C . SER A 1 99 ? 46.011 36.234 29.398 1.00 23.63 99 SER A C 1
ATOM 784 O O . SER A 1 99 ? 46.967 36.991 29.558 1.00 22.26 99 SER A O 1
ATOM 787 N N . LEU A 1 100 ? 44.857 36.385 30.050 1.00 18.54 100 LEU A N 1
ATOM 788 C CA . LEU A 1 100 ? 44.705 37.458 31.023 1.00 22.69 100 LEU A CA 1
ATOM 789 C C . LEU A 1 100 ? 45.637 37.221 32.200 1.00 20.47 100 LEU A C 1
ATOM 790 O O . LEU A 1 100 ? 46.214 38.160 32.729 1.00 18.16 100 LEU A O 1
ATOM 795 N N . GLY A 1 101 ? 45.769 35.962 32.608 1.00 20.88 101 GLY A N 1
ATOM 796 C CA . GLY A 1 101 ? 46.644 35.643 33.723 1.00 23.83 101 GLY A CA 1
ATOM 797 C C . GLY A 1 101 ? 48.052 36.149 33.465 1.00 24.14 101 GLY A C 1
ATOM 798 O O . GLY A 1 101 ? 48.634 36.856 34.290 1.00 27.17 101 GLY A O 1
ATOM 799 N N . LEU A 1 102 ? 48.599 35.787 32.309 1.00 23.34 102 LEU A N 1
ATOM 800 C CA . LEU A 1 102 ? 49.935 36.220 31.932 1.00 25.41 102 LEU A CA 1
ATOM 801 C C . LEU A 1 102 ? 50.015 37.751 31.951 1.00 25.40 102 LEU A C 1
ATOM 802 O O . LEU A 1 102 ? 50.928 38.325 32.542 1.00 22.70 102 LEU A O 1
ATOM 807 N N . PHE A 1 103 ? 49.054 38.409 31.312 1.00 23.45 103 PHE A N 1
ATOM 808 C CA . PHE A 1 103 ? 49.069 39.867 31.282 1.00 23.63 103 PHE A CA 1
ATOM 809 C C . PHE A 1 103 ? 49.125 40.471 32.685 1.00 24.58 103 PHE A C 1
ATOM 810 O O . PHE A 1 103 ? 49.894 41.391 32.941 1.00 25.17 103 PHE A O 1
ATOM 818 N N . PHE A 1 104 ? 48.296 39.953 33.589 1.00 22.56 104 PHE A N 1
ATOM 819 C CA . PHE A 1 104 ? 48.267 40.439 34.961 1.00 26.08 104 PHE A CA 1
ATOM 820 C C . PHE A 1 104 ? 49.602 40.192 35.667 1.00 26.59 104 PHE A C 1
ATOM 821 O O . PHE A 1 104 ? 50.047 41.014 36.472 1.00 26.89 104 PHE A O 1
ATOM 829 N N . ALA A 1 105 ? 50.233 39.054 35.366 1.00 25.64 105 ALA A N 1
ATOM 830 C CA . ALA A 1 105 ? 51.521 38.705 35.972 1.00 25.93 105 ALA A CA 1
ATOM 831 C C . ALA A 1 105 ? 52.579 39.738 35.598 1.00 25.73 105 ALA A C 1
ATOM 832 O O . ALA A 1 105 ? 53.251 40.291 36.472 1.00 26.84 105 ALA A O 1
ATOM 834 N N . LEU A 1 106 ? 52.718 39.990 34.297 1.00 24.98 106 LEU A N 1
ATOM 835 C CA . LEU A 1 106 ? 53.682 40.974 33.801 1.00 25.50 106 LEU A CA 1
ATOM 836 C C . LEU A 1 106 ? 53.401 42.365 34.385 1.00 27.19 106 LEU A C 1
ATOM 837 O O . LEU A 1 106 ? 54.328 43.070 34.797 1.00 27.18 106 LEU A O 1
ATOM 842 N N . SER A 1 107 ? 52.124 42.749 34.442 1.00 26.20 107 SER A N 1
ATOM 843 C CA . SER A 1 107 ? 51.747 44.064 34.973 1.00 26.70 107 SER A CA 1
ATOM 844 C C . SER A 1 107 ? 52.204 44.323 36.399 1.00 29.01 107 SER A C 1
ATOM 845 O O . SER A 1 107 ? 52.617 45.433 36.735 1.00 32.48 107 SER A O 1
ATOM 848 N N . SER A 1 108 ? 52.127 43.297 37.238 1.00 28.58 108 SER A N 1
ATOM 849 C CA . SER A 1 108 ? 52.480 43.436 38.641 1.00 29.94 108 SER A CA 1
ATOM 850 C C . SER A 1 108 ? 53.960 43.583 38.973 1.00 30.38 108 SER A C 1
ATOM 851 O O . SER A 1 108 ? 54.293 43.971 40.089 1.00 30.26 108 SER A O 1
ATOM 854 N N . ILE A 1 109 ? 54.847 43.296 38.021 1.00 28.89 109 ILE A N 1
ATOM 855 C CA . ILE A 1 109 ? 56.278 43.384 38.305 1.00 30.07 109 ILE A CA 1
ATOM 856 C C . ILE A 1 109 ? 57.133 44.138 37.286 1.00 32.56 109 ILE A C 1
ATOM 857 O O . ILE A 1 109 ? 58.324 44.331 37.508 1.00 33.97 109 ILE A O 1
ATOM 862 N N . ILE A 1 110 ? 56.542 44.571 36.178 1.00 34.78 110 ILE A N 1
ATOM 863 C CA . ILE A 1 110 ? 57.315 45.272 35.155 1.00 38.95 110 ILE A CA 1
ATOM 864 C C . ILE A 1 110 ? 57.138 46.789 35.066 1.00 40.38 110 ILE A C 1
ATOM 865 O O . ILE A 1 110 ? 56.030 47.284 34.863 1.00 41.00 110 ILE A O 1
ATOM 870 N N . ASP A 1 111 ? 58.246 47.516 35.216 1.00 40.54 111 ASP A N 1
ATOM 871 C CA . ASP A 1 111 ? 58.251 48.978 35.128 1.00 41.01 111 ASP A CA 1
ATOM 872 C C . ASP A 1 111 ? 58.752 49.381 33.749 1.00 39.95 111 ASP A C 1
ATOM 873 O O . ASP A 1 111 ? 59.307 48.559 33.021 1.00 39.46 111 ASP A O 1
ATOM 878 N N . ASP A 1 112 ? 58.559 50.646 33.386 1.00 40.64 112 ASP A N 1
ATOM 879 C CA . ASP A 1 112 ? 59.025 51.121 32.087 1.00 41.00 112 ASP A CA 1
ATOM 880 C C . ASP A 1 112 ? 60.541 51.005 32.026 1.00 37.71 112 ASP A C 1
ATOM 881 O O . ASP A 1 112 ? 61.227 51.285 33.009 1.00 36.74 112 ASP A O 1
ATOM 886 N N . GLY A 1 113 ? 61.056 50.579 30.878 1.00 35.59 113 GLY A N 1
ATOM 887 C CA . GLY A 1 113 ? 62.494 50.442 30.725 1.00 34.38 113 GLY A CA 1
ATOM 888 C C . GLY A 1 113 ? 63.047 49.053 31.007 1.00 35.81 113 GLY A C 1
ATOM 889 O O . GLY A 1 113 ? 64.179 48.749 30.614 1.00 35.73 113 GLY A O 1
ATOM 890 N N . ASP A 1 114 ? 62.268 48.209 31.681 1.00 32.51 114 ASP A N 1
ATOM 891 C CA . ASP A 1 114 ? 62.718 46.852 31.990 1.00 30.86 114 ASP A CA 1
ATOM 892 C C . ASP A 1 114 ? 62.917 46.024 30.733 1.00 29.93 114 ASP A C 1
ATOM 893 O O . ASP A 1 114 ? 62.356 46.317 29.676 1.00 27.27 114 ASP A O 1
ATOM 898 N N . GLU A 1 115 ? 63.721 44.977 30.864 1.00 29.19 115 GLU A N 1
ATOM 899 C CA . GLU A 1 115 ? 63.980 44.068 29.762 1.00 29.52 115 GLU A CA 1
ATOM 900 C C . GLU A 1 115 ? 63.447 42.709 30.199 1.00 29.10 115 GLU A C 1
ATOM 901 O O . GLU A 1 115 ? 63.696 42.267 31.324 1.00 25.88 115 GLU A O 1
ATOM 907 N N . VAL A 1 116 ? 62.695 42.055 29.321 1.00 27.89 116 VAL A N 1
ATOM 908 C CA . VAL A 1 116 ? 62.142 40.743 29.626 1.00 27.41 116 VAL A CA 1
ATOM 909 C C . VAL A 1 116 ? 62.717 39.783 28.600 1.00 27.60 116 VAL A C 1
ATOM 910 O O . VAL A 1 116 ? 62.682 40.065 27.407 1.00 25.80 116 VAL A O 1
ATOM 914 N N . LEU A 1 117 ? 63.269 38.663 29.066 1.00 26.96 117 LEU A N 1
ATOM 915 C CA . LEU A 1 117 ? 63.863 37.666 28.182 1.00 26.14 117 LEU A CA 1
ATOM 916 C C . LEU A 1 117 ? 62.812 36.675 27.704 1.00 23.94 117 LEU A C 1
ATOM 917 O O . LEU A 1 117 ? 62.082 36.101 28.504 1.00 20.90 117 LEU A O 1
ATOM 922 N N . ILE A 1 118 ? 62.741 36.470 26.396 1.00 24.45 118 ILE A N 1
ATOM 923 C CA . ILE A 1 118 ? 61.799 35.518 25.824 1.00 26.26 118 ILE A CA 1
ATOM 924 C C . ILE A 1 118 ? 62.561 34.677 24.812 1.00 27.44 118 ILE A C 1
ATOM 925 O O . ILE A 1 118 ? 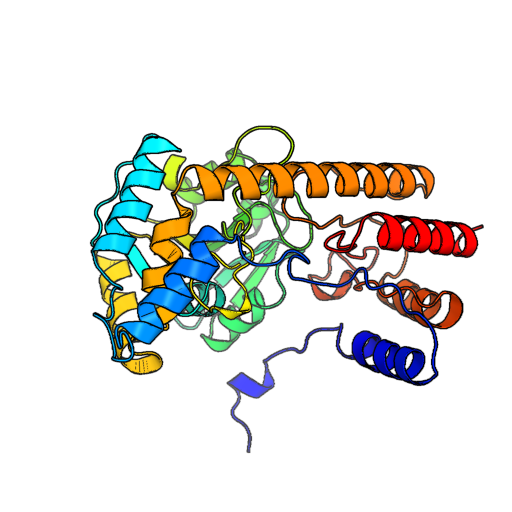63.516 35.151 24.200 1.00 27.10 118 ILE A O 1
ATOM 930 N N . GLN A 1 119 ? 62.150 33.428 24.639 1.00 24.72 119 GLN A N 1
ATOM 931 C CA . GLN A 1 119 ? 62.833 32.552 23.694 1.00 27.45 119 GLN A CA 1
ATOM 932 C C . GLN A 1 119 ? 62.557 32.917 22.228 1.00 29.00 119 GLN A C 1
ATOM 933 O O . GLN A 1 119 ? 61.491 33.446 21.897 1.00 29.10 119 GLN A O 1
ATOM 939 N N . ASN A 1 120 ? 63.538 32.643 21.371 1.00 29.33 120 ASN A N 1
ATOM 940 C CA . ASN A 1 120 ? 63.444 32.883 19.931 1.00 30.37 120 ASN A CA 1
ATOM 941 C C . ASN A 1 120 ? 63.540 31.490 19.306 1.00 31.26 120 ASN A C 1
ATOM 942 O O . ASN A 1 120 ? 64.617 30.901 19.282 1.00 34.56 120 ASN A O 1
ATOM 947 N N . PRO A 1 121 ? 62.428 30.948 18.776 1.00 32.80 121 PRO A N 1
ATOM 948 C CA . PRO A 1 121 ? 61.055 31.458 18.662 1.00 31.83 121 PRO A CA 1
ATOM 949 C C . PRO A 1 121 ? 60.198 31.236 19.908 1.00 31.15 121 PRO A C 1
ATOM 950 O O . PRO A 1 121 ? 60.550 30.441 20.777 1.00 32.13 121 PRO A O 1
ATOM 954 N N . CYS A 1 122 ? 59.063 31.933 19.972 1.00 31.38 122 CYS A N 1
ATOM 955 C CA . CYS A 1 122 ? 58.138 31.815 21.100 1.00 30.56 122 CYS A CA 1
ATOM 956 C C . CY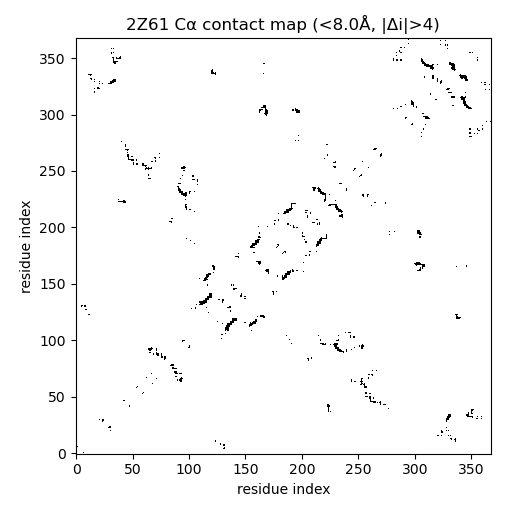S A 1 122 ? 56.722 32.261 20.720 1.00 29.51 122 CYS A C 1
ATOM 957 O O . CYS A 1 122 ? 56.447 32.587 19.565 1.00 27.78 122 CYS A O 1
ATOM 960 N N . TYR A 1 123 ? 55.830 32.274 21.709 1.00 30.39 123 TYR A N 1
ATOM 961 C CA . TYR A 1 123 ? 54.437 32.689 21.526 1.00 29.10 123 TYR A CA 1
ATOM 962 C C . TYR A 1 123 ? 54.418 34.172 21.124 1.00 28.03 123 TYR A C 1
ATOM 963 O O . TYR A 1 123 ? 54.893 35.023 21.863 1.00 26.64 123 TYR A O 1
ATOM 972 N N . PRO A 1 124 ? 53.846 34.493 19.952 1.00 28.47 124 PRO A N 1
ATOM 973 C CA . PRO A 1 124 ? 53.768 35.870 19.439 1.00 27.53 124 PRO A CA 1
ATOM 974 C C . PRO A 1 124 ? 53.194 36.960 20.341 1.00 28.57 124 PRO A C 1
ATOM 975 O O . PRO A 1 124 ? 53.557 38.127 20.197 1.00 29.80 124 PRO A O 1
ATOM 979 N N . CYS A 1 125 ? 52.317 36.589 21.270 1.00 27.70 125 CYS A N 1
ATOM 980 C CA . CYS A 1 125 ? 51.709 37.567 22.167 1.00 26.96 125 CYS A CA 1
ATOM 981 C C . CYS A 1 125 ? 52.639 38.090 23.257 1.00 28.01 125 CYS A C 1
ATOM 982 O O . CYS A 1 125 ? 52.426 39.189 23.776 1.00 24.04 125 CYS A O 1
ATOM 985 N N . TYR A 1 126 ? 53.666 37.318 23.605 1.00 25.87 126 TYR A N 1
ATOM 986 C CA . TYR A 1 126 ? 54.608 37.743 24.643 1.00 25.41 126 TYR A CA 1
ATOM 987 C C . TYR A 1 126 ? 55.169 39.140 24.360 1.00 24.17 126 TYR A C 1
ATOM 988 O O . TYR A 1 126 ? 55.036 40.045 25.185 1.00 23.90 126 TYR A O 1
ATOM 997 N N . LYS A 1 127 ? 55.803 39.315 23.203 1.00 23.89 127 LYS A N 1
ATOM 998 C CA . LYS A 1 127 ? 56.380 40.617 22.864 1.00 26.77 127 LYS A CA 1
ATOM 999 C C . LYS A 1 127 ? 55.363 41.765 22.920 1.00 24.75 127 LYS A C 1
ATOM 1000 O O . LYS A 1 127 ? 55.699 42.871 23.329 1.00 23.45 127 LYS A O 1
ATOM 1006 N N . ASN A 1 128 ? 54.122 41.512 22.527 1.00 25.35 128 ASN A N 1
ATOM 1007 C CA . ASN A 1 128 ? 53.128 42.579 22.573 1.00 26.48 128 ASN A CA 1
ATOM 1008 C C . ASN A 1 128 ? 52.782 42.999 23.999 1.00 27.58 128 ASN A C 1
ATOM 1009 O O . ASN A 1 128 ? 52.651 44.194 24.290 1.00 26.44 128 ASN A O 1
ATOM 1014 N N . PHE A 1 129 ? 52.647 42.022 24.894 1.00 26.07 129 PHE A N 1
ATOM 1015 C CA . PHE A 1 129 ? 52.352 42.320 26.291 1.00 27.63 129 PHE A CA 1
ATOM 1016 C C . PHE A 1 129 ? 53.500 43.139 26.883 1.00 26.92 129 PHE A C 1
ATOM 1017 O O . PHE A 1 129 ? 53.277 44.102 27.613 1.00 23.66 129 PHE A O 1
ATOM 1025 N N . ILE A 1 130 ? 54.728 42.740 26.559 1.00 26.31 130 ILE A N 1
ATOM 1026 C CA . ILE A 1 130 ? 55.918 43.404 27.089 1.00 27.33 130 ILE A CA 1
ATOM 1027 C C . ILE A 1 130 ? 56.037 44.861 26.642 1.00 28.77 130 ILE A C 1
ATOM 1028 O O . ILE A 1 130 ? 56.223 45.750 27.476 1.00 28.74 130 ILE A O 1
ATOM 1033 N N . ARG A 1 131 ? 55.918 45.113 25.343 1.00 30.23 131 ARG A N 1
ATOM 1034 C CA . ARG A 1 131 ? 55.993 46.485 24.846 1.00 33.43 131 ARG A CA 1
ATOM 1035 C C . ARG A 1 131 ? 54.872 47.323 25.454 1.00 32.30 131 ARG A C 1
ATOM 1036 O O . ARG A 1 131 ? 55.109 48.417 25.977 1.00 31.54 131 ARG A O 1
ATOM 1044 N N . PHE A 1 132 ? 53.649 46.803 25.386 1.00 29.70 132 PHE A N 1
ATOM 1045 C CA . PHE A 1 132 ? 52.487 47.504 25.921 1.00 28.34 132 PHE A CA 1
ATOM 1046 C C . PHE A 1 132 ? 52.760 48.095 27.301 1.00 29.78 132 PHE A C 1
ATOM 1047 O O . PHE A 1 132 ? 52.296 49.194 27.612 1.00 30.51 132 PHE A O 1
ATOM 1055 N N . LEU A 1 133 ? 53.508 47.362 28.124 1.00 31.12 133 LEU A N 1
ATOM 1056 C CA . LEU A 1 133 ? 53.832 47.818 29.476 1.00 31.47 133 LEU A CA 1
ATOM 1057 C C . LEU A 1 133 ? 55.099 48.673 29.547 1.00 33.12 133 LEU A C 1
ATOM 1058 O O . LEU A 1 133 ? 55.623 48.924 30.633 1.00 35.08 133 LEU A O 1
ATOM 1063 N N . GLY A 1 134 ? 55.589 49.110 28.391 1.00 32.56 134 GLY A N 1
ATOM 1064 C CA . GLY 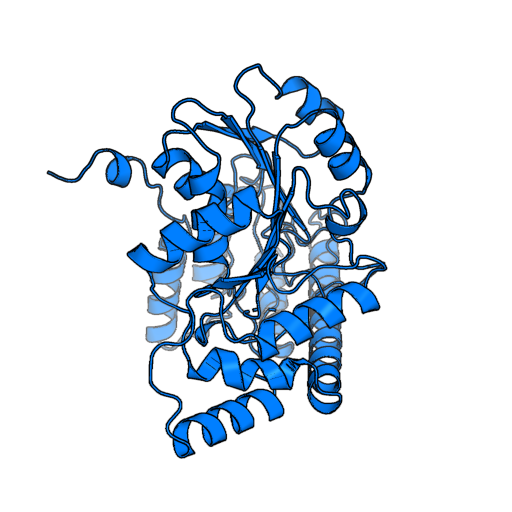A 1 134 ? 56.777 49.948 28.362 1.00 34.91 134 GLY A CA 1
ATOM 1065 C C . GLY A 1 134 ? 58.118 49.265 28.585 1.00 34.65 134 GLY A C 1
ATOM 1066 O O . GLY A 1 134 ? 59.136 49.938 28.774 1.00 34.37 134 GLY A O 1
ATOM 1067 N N . ALA A 1 135 ? 58.134 47.935 28.564 1.00 33.28 135 ALA A N 1
ATOM 1068 C CA . ALA A 1 135 ? 59.371 47.193 28.761 1.00 30.13 135 ALA A CA 1
ATOM 1069 C C . ALA A 1 135 ? 59.922 46.760 27.406 1.00 32.40 135 ALA A C 1
ATOM 1070 O O . ALA A 1 135 ? 59.240 46.878 26.390 1.00 30.08 135 ALA A O 1
ATOM 1072 N N . LYS A 1 136 ? 61.152 46.255 27.388 1.00 32.63 136 LYS A N 1
ATOM 1073 C CA . LYS A 1 136 ? 61.759 45.819 26.133 1.00 36.04 136 LYS A CA 1
ATOM 1074 C C . LYS A 1 136 ? 61.931 44.305 26.028 1.00 35.82 136 LYS A C 1
ATOM 1075 O O . LYS A 1 136 ? 62.604 43.690 26.846 1.00 38.08 136 LYS A O 1
ATOM 1081 N N . PRO A 1 137 ? 61.315 43.682 25.015 1.00 34.61 137 PRO A N 1
ATOM 1082 C CA . PRO A 1 137 ? 61.450 42.235 24.857 1.00 33.86 137 PRO A CA 1
ATOM 1083 C C . PRO A 1 137 ? 62.827 41.873 24.314 1.00 34.37 137 PRO A C 1
ATOM 1084 O O . PRO A 1 137 ? 63.251 42.402 23.285 1.00 36.24 137 PRO A O 1
ATOM 1088 N N . VAL A 1 138 ? 63.528 40.982 25.008 1.00 32.55 138 VAL A N 1
ATOM 1089 C CA . VAL A 1 138 ? 64.854 40.561 24.572 1.00 31.78 138 VAL A CA 1
ATOM 1090 C C . VAL A 1 138 ? 64.835 39.123 24.057 1.00 33.83 138 VAL A C 1
ATOM 1091 O O . VAL A 1 138 ? 64.704 38.172 24.835 1.00 32.48 138 VAL A O 1
ATOM 1095 N N . PHE A 1 139 ? 64.963 38.960 22.743 1.00 35.75 139 PHE A N 1
ATOM 1096 C CA . PHE A 1 139 ? 64.981 37.627 22.158 1.00 37.09 139 PHE A CA 1
ATOM 1097 C C . PHE A 1 139 ? 66.343 36.979 22.341 1.00 38.52 139 PHE A C 1
ATOM 1098 O O . PHE A 1 139 ? 67.367 37.649 22.259 1.00 39.61 139 PHE A O 1
ATOM 1106 N N . CYS A 1 140 ? 66.350 35.673 22.598 1.00 39.96 140 CYS A N 1
ATOM 1107 C CA . CYS A 1 140 ? 67.599 34.931 22.765 1.00 40.52 140 CYS A CA 1
ATOM 1108 C C . CYS A 1 140 ? 67.352 33.427 22.767 1.00 39.29 140 CYS A C 1
ATOM 1109 O O . CYS A 1 140 ? 66.237 32.976 23.044 1.00 37.55 140 CYS A O 1
ATOM 1112 N N . ASP A 1 141 ? 68.382 32.653 22.432 1.00 37.18 141 ASP A N 1
ATOM 1113 C CA . ASP A 1 141 ? 68.259 31.199 22.440 1.00 39.03 141 ASP A CA 1
ATOM 1114 C C . ASP A 1 141 ? 68.225 30.819 23.908 1.00 37.53 141 ASP A C 1
ATOM 1115 O O . ASP A 1 141 ? 68.797 31.524 24.737 1.00 38.89 141 ASP A O 1
ATOM 1120 N N . PHE A 1 142 ? 67.567 29.720 24.248 1.00 33.96 142 PHE A N 1
ATOM 1121 C CA . PHE A 1 142 ? 67.528 29.339 25.649 1.00 33.84 142 PHE A CA 1
ATOM 1122 C C . PHE A 1 142 ? 68.637 28.366 26.032 1.00 33.85 142 PHE A C 1
ATOM 1123 O O . PHE A 1 142 ? 68.387 27.229 26.417 1.00 35.81 142 PHE A O 1
ATOM 1131 N N . THR A 1 143 ? 69.874 28.841 25.902 1.00 32.94 143 THR A N 1
ATOM 1132 C CA . THR A 1 143 ? 71.055 28.074 26.270 1.00 32.36 143 THR A CA 1
ATOM 1133 C C . THR A 1 143 ? 71.714 28.884 27.378 1.00 32.07 143 THR A C 1
ATOM 1134 O O . THR A 1 143 ? 71.511 30.099 27.469 1.00 28.80 143 THR A O 1
ATOM 1138 N N . VAL A 1 144 ? 72.495 28.209 28.213 1.00 34.24 144 VAL A N 1
ATOM 1139 C CA . VAL A 1 144 ? 73.173 28.862 29.320 1.00 36.77 144 VAL A CA 1
ATOM 1140 C C . VAL A 1 144 ? 74.070 30.004 28.855 1.00 38.55 144 VAL A C 1
ATOM 1141 O O . VAL A 1 144 ? 74.061 31.087 29.441 1.00 37.95 144 VAL A O 1
ATOM 1145 N N . GLU A 1 145 ? 74.834 29.763 27.794 1.00 40.01 145 GLU A N 1
ATOM 1146 C CA . GLU A 1 145 ? 75.745 30.777 27.274 1.00 42.49 145 GLU A CA 1
ATOM 1147 C C . GLU A 1 145 ? 75.034 32.032 26.772 1.00 40.25 145 GLU A C 1
ATOM 1148 O O . GLU A 1 145 ? 75.402 33.147 27.137 1.00 38.25 145 GLU A O 1
ATOM 1154 N N . SER A 1 146 ? 74.022 31.852 25.932 1.00 40.07 146 SER A N 1
ATOM 1155 C CA . SER A 1 146 ? 73.284 32.987 25.387 1.00 39.88 146 SER A CA 1
ATOM 1156 C C . SER A 1 146 ? 72.515 33.767 26.452 1.00 38.14 146 SER A C 1
ATOM 1157 O O . SER A 1 146 ? 72.385 34.984 26.358 1.00 37.96 146 SER A O 1
ATOM 1160 N N . LEU A 1 147 ? 71.999 33.072 27.461 1.00 37.25 147 LEU A N 1
ATOM 1161 C CA . LEU A 1 147 ? 71.280 33.755 28.523 1.00 37.35 147 LEU A CA 1
ATOM 1162 C C . LEU A 1 147 ? 72.250 34.629 29.320 1.00 39.24 147 LEU A C 1
ATOM 1163 O O . LEU A 1 147 ? 71.889 35.718 29.764 1.00 37.74 147 LEU A O 1
ATOM 1168 N N . GLU A 1 148 ? 73.481 34.152 29.497 1.00 39.61 148 GLU A N 1
ATOM 1169 C CA . GLU A 1 148 ? 74.491 34.915 30.229 1.00 41.35 148 GLU A CA 1
ATOM 1170 C C . GLU A 1 148 ? 74.804 36.200 29.469 1.00 39.96 148 GLU A C 1
ATOM 1171 O O . GLU A 1 148 ? 74.891 37.276 30.058 1.00 39.16 148 GLU A O 1
ATOM 1177 N N . GLU A 1 149 ? 74.956 36.079 28.154 1.00 38.83 149 GLU A N 1
ATOM 1178 C CA . GLU A 1 149 ? 75.255 37.227 27.311 1.00 40.42 149 GLU A CA 1
ATOM 1179 C C . GLU A 1 149 ? 74.105 38.235 27.214 1.00 40.07 149 GLU A C 1
ATOM 1180 O O . GLU A 1 149 ? 74.342 39.426 27.021 1.00 38.34 149 GLU A O 1
ATOM 1186 N N . ALA A 1 150 ? 72.868 37.764 27.354 1.00 37.76 150 ALA A N 1
ATOM 1187 C CA . ALA A 1 150 ? 71.711 38.648 27.256 1.00 37.73 150 ALA A CA 1
ATOM 1188 C C . ALA A 1 150 ? 71.424 39.447 28.524 1.00 37.42 150 ALA A C 1
ATOM 1189 O O . ALA A 1 150 ? 70.813 40.514 28.456 1.00 36.23 150 ALA A O 1
ATOM 1191 N N . LEU A 1 151 ? 71.863 38.938 29.673 1.00 37.50 151 LEU A N 1
ATOM 1192 C CA . LEU A 1 151 ? 71.634 39.615 30.950 1.00 40.12 151 LEU A CA 1
ATOM 1193 C C . LEU A 1 151 ? 72.200 41.028 31.023 1.00 41.77 151 LEU A C 1
ATOM 1194 O O . LEU A 1 151 ? 73.244 41.326 30.437 1.00 42.31 151 LEU A O 1
ATOM 1199 N N . SER A 1 152 ? 71.498 41.892 31.755 1.00 41.64 152 SER A N 1
ATOM 1200 C CA . SER A 1 152 ? 71.913 43.278 31.934 1.00 43.92 152 SER A CA 1
ATOM 1201 C C . SER A 1 152 ? 71.386 43.768 33.277 1.00 45.98 152 SER A C 1
ATOM 1202 O O . SER A 1 152 ? 70.820 42.998 34.058 1.00 47.11 152 SER A O 1
ATOM 1205 N N . ASP A 1 153 ? 71.578 45.054 33.544 1.00 47.00 153 ASP A N 1
ATOM 1206 C CA . ASP A 1 153 ? 71.106 45.646 34.786 1.00 48.69 153 ASP A CA 1
ATOM 1207 C C . ASP A 1 153 ? 69.602 45.877 34.723 1.00 46.92 153 ASP A C 1
ATOM 1208 O O . ASP A 1 153 ? 68.947 46.041 35.749 1.00 46.71 153 ASP A O 1
ATOM 1213 N N . LYS A 1 154 ? 69.056 45.889 33.513 1.00 44.56 154 LYS A N 1
ATOM 1214 C CA . LYS A 1 154 ? 67.626 46.117 33.332 1.00 43.39 154 LYS A CA 1
ATOM 1215 C C . LYS A 1 154 ? 66.808 44.832 33.227 1.00 40.81 154 LYS A C 1
ATOM 1216 O O . LYS A 1 154 ? 65.580 44.878 33.208 1.00 40.87 154 LYS A O 1
ATOM 1222 N N . THR A 1 155 ? 67.484 43.690 33.163 1.00 37.93 155 THR A N 1
ATOM 1223 C CA . THR A 1 155 ? 66.802 42.401 33.068 1.00 33.73 155 THR A CA 1
ATOM 1224 C C . THR A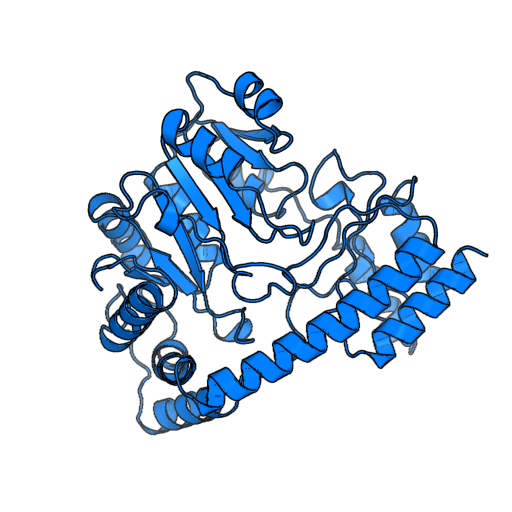 1 155 ? 65.916 42.173 34.289 1.00 32.13 155 THR A C 1
ATOM 1225 O O . THR A 1 155 ? 66.407 41.960 35.390 1.00 30.61 155 THR A O 1
ATOM 1229 N N . LYS A 1 156 ? 64.605 42.203 34.090 1.00 31.38 156 LYS A N 1
ATOM 1230 C CA . LYS A 1 156 ? 63.674 42.024 35.201 1.00 30.07 156 LYS A CA 1
ATOM 1231 C C . LYS A 1 156 ? 63.111 40.608 35.308 1.00 28.94 156 LYS A C 1
ATOM 1232 O O . LYS A 1 156 ? 62.923 40.083 36.410 1.00 25.00 156 LYS A O 1
ATOM 1238 N N . ALA A 1 157 ? 62.832 39.985 34.168 1.00 24.59 157 ALA A N 1
ATOM 1239 C CA . ALA A 1 157 ? 62.263 38.652 34.208 1.00 24.09 157 ALA A CA 1
ATOM 1240 C C . ALA A 1 157 ? 62.522 37.857 32.948 1.00 23.26 157 ALA A C 1
ATOM 1241 O O . ALA A 1 157 ? 63.086 38.363 31.983 1.00 24.68 157 ALA A O 1
ATOM 1243 N N . ILE A 1 158 ? 62.124 36.591 32.996 1.00 23.01 158 ILE A N 1
ATOM 1244 C CA . ILE A 1 158 ? 62.250 35.680 31.874 1.00 22.90 158 ILE A CA 1
ATOM 1245 C C . ILE A 1 158 ? 60.933 34.903 31.766 1.00 23.13 158 ILE A C 1
ATOM 1246 O O . ILE A 1 158 ? 60.328 34.522 32.771 1.00 23.35 158 ILE A O 1
ATOM 1251 N N . ILE A 1 159 ? 60.465 34.692 30.548 1.00 22.46 159 ILE A N 1
ATOM 1252 C CA . ILE A 1 159 ? 59.234 33.947 30.359 1.00 24.54 159 ILE A CA 1
ATOM 1253 C C . ILE A 1 159 ? 59.618 32.594 29.800 1.00 24.06 159 ILE A C 1
ATOM 1254 O O . ILE A 1 159 ? 60.179 32.507 28.707 1.00 25.31 159 ILE A O 1
ATOM 1259 N N . ILE A 1 160 ? 59.336 31.539 30.559 1.00 21.85 160 ILE A N 1
ATOM 1260 C CA . ILE A 1 160 ? 59.647 30.187 30.113 1.00 23.06 160 ILE A CA 1
ATOM 1261 C C . ILE A 1 160 ? 58.334 29.478 29.787 1.00 23.70 160 ILE A C 1
ATOM 1262 O O . ILE A 1 160 ? 57.482 29.319 30.655 1.00 23.44 160 ILE A O 1
ATOM 1267 N N . ASN A 1 161 ? 58.171 29.068 28.532 1.00 24.00 161 ASN A N 1
ATOM 1268 C CA . ASN A 1 161 ? 56.960 28.374 28.079 1.00 24.03 161 ASN A CA 1
ATOM 1269 C C . ASN A 1 161 ? 57.347 26.932 27.789 1.00 23.84 161 ASN A C 1
ATOM 1270 O O . ASN A 1 161 ? 58.025 26.657 26.804 1.00 23.66 161 ASN A O 1
ATOM 1275 N N . SER A 1 162 ? 56.912 26.008 28.639 1.00 24.62 162 SER A N 1
ATOM 1276 C CA . SER A 1 162 ? 57.290 24.612 28.462 1.00 25.27 162 SER A CA 1
ATOM 1277 C C . SER A 1 162 ? 56.192 23.609 28.811 1.00 25.54 162 SER A C 1
ATOM 1278 O O . SER A 1 162 ? 55.681 23.606 29.928 1.00 28.44 162 SER A O 1
ATOM 1281 N N . PRO A 1 163 ? 55.802 22.756 27.847 1.00 26.63 163 PRO A N 1
ATOM 1282 C CA . PRO A 1 163 ? 56.349 22.724 26.483 1.00 27.57 163 PRO A CA 1
ATOM 1283 C C . PRO A 1 163 ? 56.003 24.016 25.746 1.00 26.57 163 PRO A C 1
ATOM 1284 O O . PRO A 1 163 ? 55.004 24.668 26.066 1.00 21.75 163 PRO A O 1
ATOM 1288 N N . SER A 1 164 ? 56.824 24.385 24.770 1.00 25.53 164 SER A N 1
ATOM 1289 C CA . SER A 1 164 ? 56.634 25.631 24.033 1.00 28.34 164 SER A CA 1
ATOM 1290 C C . SER A 1 164 ? 55.777 25.632 22.786 1.00 27.37 164 SER A C 1
ATOM 1291 O O . SER A 1 164 ? 55.616 24.634 22.097 1.00 24.94 164 SER A O 1
ATOM 1294 N N . ASN A 1 165 ? 55.151 26.685 22.586 1.00 26.12 165 ASN A N 1
ATOM 1295 C CA . ASN A 1 165 ? 54.502 26.983 21.327 1.00 29.01 165 ASN A CA 1
ATOM 1296 C C . ASN A 1 165 ? 55.371 27.907 20.740 1.00 31.07 165 ASN A C 1
ATOM 1297 O O . ASN A 1 165 ? 55.454 28.806 21.527 1.00 28.48 165 ASN A O 1
ATOM 1302 N N . PRO A 1 166 ? 55.938 27.866 19.551 1.00 29.69 166 PRO A N 1
ATOM 1303 C CA . PRO A 1 166 ? 55.812 26.938 18.476 1.00 29.66 166 PRO A CA 1
ATOM 1304 C C . PRO A 1 166 ? 56.669 25.658 18.494 1.00 31.54 166 PRO A C 1
ATOM 1305 O O . PRO A 1 166 ? 56.343 24.715 17.639 1.00 28.60 166 PRO A O 1
ATOM 1309 N N . LEU A 1 167 ? 57.711 25.469 19.265 1.00 29.29 167 LEU A N 1
ATOM 1310 C CA . LEU A 1 167 ? 58.595 24.301 19.199 1.00 28.27 167 LEU A CA 1
ATOM 1311 C C . LEU A 1 167 ? 58.067 22.922 19.583 1.00 29.45 167 LEU A C 1
ATOM 1312 O O . LEU A 1 167 ? 58.445 21.930 18.970 1.00 31.60 167 LEU A O 1
ATOM 1317 N N . GLY A 1 168 ? 57.204 22.839 20.586 1.00 29.33 168 GLY A N 1
ATOM 1318 C CA . GLY A 1 168 ? 56.699 21.538 20.989 1.00 29.01 168 GLY A CA 1
ATOM 1319 C C . GLY A 1 168 ? 57.724 20.802 21.838 1.00 28.73 168 GLY A C 1
ATOM 1320 O O . GLY A 1 168 ? 57.597 19.612 22.106 1.00 28.66 168 GLY A O 1
ATOM 1321 N N . GLU A 1 169 ? 58.744 21.527 22.273 1.00 27.62 169 GLU A N 1
ATOM 1322 C CA . GLU A 1 169 ? 59.808 20.949 23.076 1.00 32.56 169 GLU A CA 1
ATOM 1323 C C . GLU A 1 169 ? 59.658 21.279 24.553 1.00 31.22 169 GLU A C 1
ATOM 1324 O O . GLU A 1 169 ? 58.933 22.201 24.922 1.00 30.70 169 GLU A O 1
ATOM 1330 N N . VAL A 1 170 ? 60.343 20.514 25.394 1.00 31.82 170 VAL A N 1
ATOM 1331 C CA . VAL A 1 170 ? 60.326 20.731 26.835 1.00 32.83 170 VAL A CA 1
ATOM 1332 C C . VAL A 1 170 ? 61.649 21.407 27.177 1.00 32.66 170 VAL A C 1
ATOM 1333 O O . VAL A 1 170 ? 62.704 20.965 26.724 1.00 36.73 170 VAL A O 1
ATOM 1337 N N . ILE A 1 171 ? 61.598 22.482 27.960 1.00 31.49 171 ILE A N 1
ATOM 1338 C CA . ILE A 1 171 ? 62.814 23.200 28.341 1.00 29.26 171 ILE A CA 1
ATOM 1339 C C . ILE A 1 171 ? 63.578 22.383 29.380 1.00 32.07 171 ILE A C 1
ATOM 1340 O O . ILE A 1 171 ? 62.978 21.825 30.300 1.00 29.52 171 ILE A O 1
ATOM 1345 N N . ASP A 1 172 ? 64.898 22.317 29.244 1.00 33.25 172 ASP A N 1
ATOM 1346 C CA . ASP A 1 172 ? 65.693 21.545 30.186 1.00 36.39 172 ASP A CA 1
ATOM 1347 C C . ASP A 1 172 ? 65.891 22.190 31.553 1.00 35.65 172 ASP A C 1
ATOM 1348 O O . ASP A 1 172 ? 65.832 23.413 31.708 1.00 32.42 172 ASP A O 1
ATOM 1353 N N . ARG A 1 173 ? 66.135 21.325 32.533 1.00 35.72 173 ARG A N 1
ATOM 1354 C CA . ARG A 1 173 ? 66.358 21.685 33.926 1.00 37.60 173 ARG A CA 1
ATOM 1355 C C . ARG A 1 173 ? 67.360 22.820 34.157 1.00 35.53 173 ARG A C 1
ATOM 1356 O O . ARG A 1 173 ? 67.120 23.695 34.989 1.00 34.06 173 ARG A O 1
ATOM 1364 N N . GLU A 1 174 ? 68.471 22.803 33.427 1.00 35.51 174 GLU A N 1
ATOM 1365 C CA . GLU A 1 174 ? 69.515 23.819 33.577 1.00 39.33 174 GLU A CA 1
ATOM 1366 C C . GLU A 1 174 ? 69.056 25.256 33.346 1.00 36.82 174 GLU A C 1
ATOM 1367 O O . GLU A 1 174 ? 69.516 26.173 34.024 1.00 36.39 174 GLU A O 1
ATOM 1373 N N . ILE A 1 175 ? 68.166 25.459 32.381 1.00 35.43 175 ILE A N 1
ATOM 1374 C CA . ILE A 1 175 ? 67.672 26.802 32.107 1.00 30.87 175 ILE A CA 1
ATOM 1375 C C . ILE A 1 175 ? 66.954 27.339 33.341 1.00 27.58 175 ILE A C 1
ATOM 1376 O O . ILE A 1 175 ? 67.140 28.495 33.719 1.00 28.12 175 ILE A O 1
ATOM 1381 N N . TYR A 1 176 ? 66.129 26.503 33.968 1.00 24.78 176 TYR A N 1
ATOM 1382 C CA . TYR A 1 176 ? 65.422 26.925 35.175 1.00 27.77 176 TYR A CA 1
ATOM 1383 C C . TYR A 1 176 ? 66.423 27.249 36.280 1.00 27.11 176 TYR A C 1
ATOM 1384 O O . TYR A 1 176 ? 66.320 28.276 36.934 1.00 27.37 176 TYR A O 1
ATOM 1393 N N . GLU A 1 177 ? 67.394 26.359 36.476 1.00 28.28 177 GLU A N 1
ATOM 1394 C CA . GLU A 1 177 ? 68.425 26.531 37.501 1.00 30.21 177 GLU A CA 1
ATOM 1395 C C . GLU A 1 177 ? 69.216 27.814 37.297 1.00 26.66 177 GLU A C 1
ATOM 1396 O O . GLU A 1 177 ? 69.475 28.551 38.247 1.00 27.95 177 GLU A O 1
ATOM 1402 N N . PHE A 1 178 ? 69.589 28.095 36.055 1.00 26.51 178 PHE A N 1
ATOM 1403 C CA . PHE A 1 178 ? 70.322 29.319 35.764 1.00 25.73 178 PHE A CA 1
ATOM 1404 C C . PHE A 1 178 ? 69.461 30.537 36.090 1.00 28.96 178 PHE A C 1
ATOM 1405 O O . PHE A 1 178 ? 69.926 31.483 36.734 1.00 29.53 178 PHE A O 1
ATOM 1413 N N . ALA A 1 179 ? 68.203 30.507 35.654 1.00 26.80 179 ALA A N 1
ATOM 1414 C CA . ALA A 1 179 ? 67.296 31.629 35.889 1.00 27.25 179 ALA A CA 1
ATOM 1415 C C . ALA A 1 179 ? 67.072 31.947 37.366 1.00 27.54 179 ALA A C 1
ATOM 1416 O O . ALA A 1 179 ? 67.058 33.117 37.750 1.00 29.45 179 ALA A O 1
ATOM 1418 N N . TYR A 1 180 ? 66.897 30.919 38.195 1.00 29.51 180 TYR A N 1
ATOM 1419 C CA . TYR A 1 180 ? 66.680 31.151 39.618 1.00 29.86 180 TYR A CA 1
ATOM 1420 C C . TYR A 1 180 ? 67.885 31.707 40.364 1.00 31.13 180 TYR A C 1
ATOM 1421 O O . TYR A 1 180 ? 67.727 32.294 41.434 1.00 32.27 180 TYR A O 1
ATOM 1430 N N . GLU A 1 181 ? 69.083 31.523 39.810 1.00 31.58 181 GLU A N 1
ATOM 1431 C CA . GLU A 1 181 ? 70.297 32.043 40.444 1.00 29.63 181 GLU A CA 1
ATOM 1432 C C . GLU A 1 181 ? 70.598 33.439 39.899 1.00 30.09 181 GLU A C 1
ATOM 1433 O O . GLU A 1 181 ? 71.116 34.295 40.614 1.00 29.72 181 GLU A O 1
ATOM 1439 N N . ASN A 1 182 ? 70.244 33.667 38.638 1.00 27.44 182 ASN A N 1
ATOM 1440 C CA . ASN A 1 182 ? 70.558 34.927 37.983 1.00 29.93 182 ASN A CA 1
ATOM 1441 C C . ASN A 1 182 ? 69.453 35.925 37.630 1.00 31.73 182 ASN A C 1
ATOM 1442 O O . ASN A 1 182 ? 69.743 37.109 37.427 1.00 32.51 182 ASN A O 1
ATOM 1447 N N . ILE A 1 183 ? 68.205 35.474 37.537 1.00 31.62 183 ILE A N 1
ATOM 1448 C CA . ILE A 1 183 ? 67.132 36.379 37.150 1.00 29.84 183 ILE A CA 1
ATOM 1449 C C . ILE A 1 183 ? 66.132 36.656 38.264 1.00 27.90 183 ILE A C 1
ATOM 1450 O O . ILE A 1 183 ? 65.623 35.742 38.893 1.00 28.57 183 ILE A O 1
ATOM 1455 N N . PRO A 1 184 ? 65.838 37.937 38.522 1.00 28.49 184 PRO A N 1
ATOM 1456 C CA . PRO A 1 184 ? 64.891 38.272 39.590 1.00 28.17 184 PRO A CA 1
ATOM 1457 C C . PRO A 1 184 ? 63.504 37.624 39.551 1.00 27.77 184 PRO A C 1
ATOM 1458 O O . PRO A 1 184 ? 62.965 37.261 40.593 1.00 27.49 184 PRO A O 1
ATOM 1462 N N . TYR A 1 185 ? 62.925 37.460 38.366 1.00 25.24 185 TYR A N 1
ATOM 1463 C CA . TYR A 1 185 ? 61.604 36.842 38.281 1.00 24.88 185 TYR A CA 1
ATOM 1464 C C . TYR A 1 185 ? 61.466 35.818 37.163 1.00 23.30 185 TYR A C 1
ATOM 1465 O O . TYR A 1 185 ? 61.900 36.051 36.041 1.00 22.83 185 TYR A O 1
ATOM 1474 N N . ILE A 1 186 ? 60.864 34.680 37.489 1.00 22.24 186 ILE A N 1
ATOM 1475 C CA . ILE A 1 186 ? 60.630 33.621 36.521 1.00 24.87 186 ILE A CA 1
ATOM 1476 C C . ILE A 1 186 ? 59.123 33.519 36.294 1.00 26.28 186 ILE A C 1
ATOM 1477 O O . ILE A 1 186 ? 58.359 33.264 37.228 1.00 26.83 186 ILE A O 1
ATOM 1482 N N . ILE A 1 187 ? 58.691 33.751 35.060 1.00 22.80 187 ILE A N 1
ATOM 1483 C CA . ILE A 1 187 ? 57.277 33.637 34.718 1.00 21.99 187 ILE A CA 1
ATOM 1484 C C . ILE A 1 187 ? 57.200 32.354 33.900 1.00 21.91 187 ILE A C 1
ATOM 1485 O O . ILE A 1 187 ? 57.683 32.291 32.774 1.00 23.40 187 ILE A O 1
ATOM 1490 N N . SER A 1 188 ? 56.611 31.316 34.483 1.00 21.19 188 SER A N 1
ATOM 1491 C CA . SER A 1 188 ? 56.520 30.022 33.816 1.00 19.90 188 SER A CA 1
ATOM 1492 C C . SER A 1 188 ? 55.140 29.800 33.201 1.00 20.09 188 SER A C 1
ATOM 1493 O O . SER A 1 188 ? 54.126 29.758 33.906 1.00 19.88 188 SER A O 1
ATOM 1496 N N . ASP A 1 189 ? 55.109 29.663 31.880 1.00 19.15 189 ASP A N 1
ATOM 1497 C CA . ASP A 1 189 ? 53.864 29.448 31.156 1.00 19.96 189 ASP A CA 1
ATOM 1498 C C . ASP A 1 189 ? 53.753 27.945 30.926 1.00 18.04 189 ASP A C 1
ATOM 1499 O O . ASP A 1 189 ? 54.420 27.393 30.058 1.00 21.12 189 ASP A O 1
ATOM 1504 N N . GLU A 1 190 ? 52.905 27.290 31.709 1.00 19.36 190 GLU A N 1
ATOM 1505 C CA . GLU A 1 190 ? 52.750 25.843 31.632 1.00 17.46 190 GLU A CA 1
ATOM 1506 C C . GLU A 1 190 ? 51.405 25.358 31.079 1.00 19.54 190 GLU A C 1
ATOM 1507 O O . GLU A 1 190 ? 50.990 24.218 31.316 1.00 15.18 190 GLU A O 1
ATOM 1513 N N . ILE A 1 191 ? 50.749 26.214 30.298 1.00 18.91 191 ILE A N 1
ATOM 1514 C CA . ILE A 1 191 ? 49.443 25.903 29.729 1.00 20.00 191 ILE A CA 1
ATOM 1515 C C . ILE A 1 191 ? 49.349 24.578 28.952 1.00 17.03 191 ILE A C 1
ATOM 1516 O O . ILE A 1 191 ? 48.271 23.995 28.853 1.00 20.18 191 ILE A O 1
ATOM 1521 N N . TYR A 1 192 ? 50.464 24.097 28.417 1.00 14.97 192 TYR A N 1
ATOM 1522 C CA . TYR A 1 192 ? 50.475 22.830 27.678 1.00 19.60 192 TYR A CA 1
ATOM 1523 C C . TYR A 1 192 ? 50.997 21.660 28.513 1.00 20.78 192 TYR A C 1
ATOM 1524 O O . TYR A 1 192 ? 51.137 20.539 28.016 1.00 21.75 192 TYR A O 1
ATOM 1533 N N . ASN A 1 193 ? 51.302 21.923 29.775 1.00 22.55 193 ASN A N 1
ATOM 1534 C CA . ASN A 1 193 ? 51.810 20.884 30.656 1.00 27.36 193 ASN A CA 1
ATOM 1535 C C . ASN A 1 193 ? 50.756 19.780 30.700 1.00 24.44 193 ASN A C 1
ATOM 1536 O O . ASN A 1 193 ? 49.558 20.056 30.701 1.00 25.52 193 ASN A O 1
ATOM 1541 N N . GLY A 1 194 ? 51.196 18.528 30.731 1.00 22.94 194 GLY A N 1
ATOM 1542 C CA . GLY A 1 194 ? 50.247 17.429 30.736 1.00 23.02 194 GLY A CA 1
ATOM 1543 C C . GLY A 1 194 ? 50.223 16.839 29.338 1.00 25.76 194 GLY A C 1
ATOM 1544 O O . GLY A 1 194 ? 49.996 15.645 29.150 1.00 27.35 194 GLY A O 1
ATOM 1545 N N . LEU A 1 195 ? 50.446 17.694 28.344 1.00 23.63 195 LEU A N 1
ATOM 1546 C CA . LEU A 1 195 ? 50.496 17.244 26.961 1.00 28.12 195 LEU A CA 1
ATOM 1547 C C . LEU A 1 195 ? 51.957 16.943 26.652 1.00 28.00 195 LEU A C 1
ATOM 1548 O O . LEU A 1 195 ? 52.605 17.649 25.880 1.00 28.85 195 LEU A O 1
ATOM 1553 N N . VAL A 1 196 ? 52.476 15.903 27.296 1.00 31.89 196 VAL A N 1
ATOM 1554 C CA . VAL A 1 196 ? 53.864 15.476 27.122 1.00 32.85 196 VAL A CA 1
ATOM 1555 C C . VAL A 1 196 ? 53.840 13.981 26.832 1.00 32.64 196 VAL A C 1
ATOM 1556 O O . VAL A 1 196 ? 53.253 13.211 27.585 1.00 32.25 196 VAL A O 1
ATOM 1560 N N . TYR A 1 197 ? 54.487 13.573 25.745 1.00 35.20 197 TYR A N 1
ATOM 1561 C CA . TYR A 1 197 ? 54.459 12.175 25.330 1.00 37.03 197 TYR A CA 1
ATOM 1562 C C . TYR A 1 197 ? 55.688 11.328 25.637 1.00 39.51 197 TYR A C 1
ATOM 1563 O O . TYR A 1 197 ? 55.651 10.111 25.493 1.00 39.72 197 TYR A O 1
ATOM 1572 N N . GLU A 1 198 ? 56.771 11.974 26.050 1.00 44.00 198 GLU A N 1
ATOM 1573 C CA . GLU A 1 198 ? 58.007 11.284 26.405 1.00 48.70 198 GLU A CA 1
ATOM 1574 C C . GLU A 1 198 ? 58.644 11.979 27.602 1.00 50.56 198 GLU A C 1
ATOM 1575 O O . GLU A 1 198 ? 58.871 13.189 27.577 1.00 50.14 198 GLU A O 1
ATOM 1581 N N . GLY A 1 199 ? 58.926 11.219 28.653 1.00 52.50 199 GLY A N 1
ATOM 1582 C CA . GLY A 1 199 ? 59.549 11.811 29.822 1.00 56.64 199 GLY A CA 1
ATOM 1583 C C . GLY A 1 199 ? 58.595 12.179 30.943 1.00 58.78 199 GLY A C 1
ATOM 1584 O O . GLY A 1 199 ? 57.547 11.555 31.120 1.00 58.08 199 GLY A O 1
ATOM 1585 N N . LYS A 1 200 ? 58.961 13.214 31.692 1.00 61.45 200 LYS A N 1
ATOM 1586 C CA . LYS A 1 200 ? 58.166 13.669 32.828 1.00 62.26 200 LYS A CA 1
ATOM 1587 C C . LYS A 1 200 ? 57.739 15.129 32.697 1.00 61.59 200 LYS A C 1
ATOM 1588 O O . LYS A 1 200 ? 58.444 15.945 32.094 1.00 61.56 200 LYS A O 1
ATOM 1594 N N . CYS A 1 201 ? 56.582 15.451 33.273 1.00 59.55 201 CYS A N 1
ATOM 1595 C CA . CYS A 1 201 ? 56.067 16.817 33.264 1.00 59.40 201 CYS A CA 1
ATOM 1596 C C . CYS A 1 201 ? 56.928 17.653 34.214 1.00 57.74 201 CYS A C 1
ATOM 1597 O O . CYS A 1 201 ? 57.008 17.367 35.409 1.00 58.20 201 CYS A O 1
ATOM 1600 N N . TYR A 1 202 ? 57.570 18.683 33.672 1.00 56.47 202 TYR A N 1
ATOM 1601 C CA . TYR A 1 202 ? 58.438 19.558 34.453 1.00 53.88 202 TYR A CA 1
ATOM 1602 C C . TYR A 1 202 ? 57.779 20.895 34.777 1.00 48.59 202 TYR A C 1
ATOM 1603 O O . TYR A 1 202 ? 57.513 21.692 33.878 1.00 48.52 202 TYR A O 1
ATOM 1612 N N . SER A 1 203 ? 57.533 21.138 36.063 1.00 40.01 203 SER A N 1
ATOM 1613 C CA . SER A 1 203 ? 56.916 22.381 36.521 1.00 34.75 203 SER A CA 1
ATOM 1614 C C . SER A 1 203 ? 57.947 23.243 37.258 1.00 33.41 203 SER A C 1
ATOM 1615 O O . SER A 1 203 ? 58.881 22.716 37.863 1.00 29.07 203 SER A O 1
ATOM 1618 N N . ALA A 1 204 ? 57.780 24.562 37.198 1.00 29.93 204 ALA A N 1
ATOM 1619 C CA . ALA A 1 204 ? 58.707 25.477 37.861 1.00 29.80 204 ALA A CA 1
ATOM 1620 C C . ALA A 1 204 ? 58.596 25.349 39.368 1.00 30.09 204 ALA A C 1
ATOM 1621 O O . ALA A 1 204 ? 59.549 25.654 40.085 1.00 29.40 204 ALA A O 1
ATOM 1623 N N . ILE A 1 205 ? 57.428 24.906 39.837 1.00 30.34 205 ILE A N 1
ATOM 1624 C CA . ILE A 1 205 ? 57.176 24.732 41.267 1.00 32.00 205 ILE A CA 1
ATOM 1625 C C . ILE A 1 205 ? 58.240 23.802 41.864 1.00 32.40 205 ILE A C 1
ATOM 1626 O O . ILE A 1 205 ? 58.516 23.849 43.053 1.00 34.73 205 ILE A O 1
ATOM 1631 N N . GLU A 1 206 ? 58.844 22.971 41.021 1.00 33.37 206 GLU A N 1
ATOM 1632 C CA . GLU A 1 206 ? 59.876 22.041 41.470 1.00 38.00 206 GLU A CA 1
ATOM 1633 C C . GLU A 1 206 ? 61.218 22.703 41.793 1.00 37.87 206 GLU A C 1
ATOM 1634 O O . GLU A 1 206 ? 62.042 22.118 42.491 1.00 40.53 206 GLU A O 1
ATOM 1640 N N . PHE A 1 207 ? 61.433 23.922 41.306 1.00 36.86 207 PHE A N 1
ATOM 1641 C CA . PHE A 1 207 ? 62.683 24.635 41.558 1.00 37.42 207 PHE A CA 1
ATOM 1642 C C . PHE A 1 207 ? 62.541 25.749 42.592 1.00 39.59 207 PHE A C 1
ATOM 1643 O O . PHE A 1 207 ? 63.523 26.188 43.193 1.00 39.81 207 PHE A O 1
ATOM 1651 N N . ASP A 1 208 ? 61.316 26.207 42.796 1.00 39.31 208 ASP A N 1
ATOM 1652 C CA . ASP A 1 208 ? 61.049 27.279 43.744 1.00 39.86 208 ASP A CA 1
ATOM 1653 C C . ASP A 1 208 ? 59.709 26.977 44.409 1.00 41.85 208 ASP A C 1
ATOM 1654 O O . ASP A 1 208 ? 58.698 27.627 44.145 1.00 38.15 208 ASP A O 1
ATOM 1659 N N . GLU A 1 209 ? 59.719 25.967 45.272 1.00 44.78 209 GLU A N 1
ATOM 1660 C CA . GLU A 1 209 ? 58.520 25.519 45.969 1.00 48.77 209 GLU A CA 1
ATOM 1661 C C . GLU A 1 209 ? 57.826 26.561 46.837 1.00 48.28 209 GLU A C 1
ATOM 1662 O O . GLU A 1 209 ? 56.674 26.374 47.225 1.00 48.60 209 GLU A O 1
ATOM 1668 N N . ASN A 1 210 ? 58.516 27.654 47.141 1.00 48.70 210 ASN A N 1
ATOM 1669 C CA . ASN A 1 210 ? 57.918 28.712 47.949 1.00 48.97 210 ASN A CA 1
ATOM 1670 C C . ASN A 1 210 ? 57.476 29.876 47.071 1.00 47.36 210 ASN A C 1
ATOM 1671 O O . ASN A 1 210 ? 57.034 30.910 47.570 1.00 46.25 210 ASN A O 1
ATOM 1676 N N . LEU A 1 211 ? 57.604 29.699 45.760 1.00 45.81 211 LEU A N 1
ATOM 1677 C CA . LEU A 1 211 ? 57.210 30.726 44.803 1.00 42.70 211 LEU A CA 1
ATOM 1678 C C . LEU A 1 211 ? 57.742 32.087 45.226 1.00 40.97 211 LEU A C 1
ATOM 1679 O O . LEU A 1 211 ? 57.027 33.092 45.171 1.00 41.17 211 LEU A O 1
ATOM 1684 N N . GLU A 1 212 ? 59.001 32.104 45.651 1.00 37.73 212 GLU A N 1
ATOM 1685 C CA . GLU A 1 212 ? 59.662 33.323 46.089 1.00 37.94 212 GLU A CA 1
ATOM 1686 C C . GLU A 1 212 ? 59.880 34.266 44.922 1.00 35.80 212 GLU A C 1
ATOM 1687 O O . GLU A 1 212 ? 59.708 35.480 45.051 1.00 36.50 212 GLU A O 1
ATOM 1693 N N . LYS A 1 213 ? 60.269 33.710 43.780 1.00 33.64 213 LYS A N 1
ATOM 1694 C CA . LYS A 1 213 ? 60.521 34.532 42.608 1.00 31.38 213 LYS A CA 1
ATOM 1695 C C . LYS A 1 213 ? 59.906 33.980 41.323 1.00 30.33 213 LYS A C 1
ATOM 1696 O O . LYS A 1 213 ? 60.370 34.274 40.222 1.00 28.24 213 LYS A O 1
ATOM 1702 N N . THR A 1 214 ? 58.860 33.176 41.459 1.00 27.24 214 THR A N 1
ATOM 1703 C CA . THR A 1 214 ? 58.208 32.642 40.276 1.00 30.37 214 THR A CA 1
ATOM 1704 C C . THR A 1 214 ? 56.706 32.904 40.251 1.00 28.50 214 THR A C 1
ATOM 1705 O O . THR A 1 214 ? 56.048 32.980 41.291 1.00 28.72 214 THR A O 1
ATOM 1709 N N . ILE A 1 215 ? 56.186 33.072 39.043 1.00 26.18 215 ILE A N 1
ATOM 1710 C CA . ILE A 1 215 ? 54.760 33.261 38.838 1.00 25.82 215 ILE A CA 1
ATOM 1711 C C . ILE A 1 215 ? 54.426 32.163 37.843 1.00 23.64 215 ILE A C 1
ATOM 1712 O O . ILE A 1 215 ? 54.945 32.136 36.733 1.00 22.87 215 ILE A O 1
ATOM 1717 N N . LEU A 1 216 ? 53.588 31.235 38.271 1.00 22.29 216 LEU A N 1
ATOM 1718 C CA . LEU A 1 216 ? 53.212 30.102 37.452 1.00 23.98 216 LEU A CA 1
ATOM 1719 C C . LEU A 1 216 ? 51.860 30.343 36.784 1.00 24.47 216 LEU A C 1
ATOM 1720 O O . LEU A 1 216 ? 50.872 30.708 37.431 1.00 22.11 216 LEU A O 1
ATOM 1725 N N . ILE A 1 217 ? 51.822 30.130 35.480 1.00 21.87 217 ILE A N 1
ATOM 1726 C CA . ILE A 1 217 ? 50.604 30.340 34.730 1.00 23.26 217 ILE A CA 1
ATOM 1727 C C . ILE A 1 217 ? 50.179 29.044 34.055 1.00 23.13 217 ILE A C 1
ATOM 1728 O O . ILE A 1 217 ? 50.982 28.401 33.364 1.00 21.23 217 ILE A O 1
ATOM 1733 N N . ASN A 1 218 ? 48.928 28.645 34.299 1.00 19.68 218 ASN A N 1
ATOM 1734 C CA . ASN A 1 218 ? 48.352 27.449 33.698 1.00 20.78 218 ASN A CA 1
ATOM 1735 C C . ASN A 1 218 ? 46.838 27.675 33.597 1.00 22.62 218 ASN A C 1
ATOM 1736 O O . ASN A 1 218 ? 46.325 28.720 34.009 1.00 21.04 218 ASN A O 1
ATOM 1741 N N . GLY A 1 219 ? 46.120 26.708 33.045 1.00 19.52 219 GLY A N 1
ATOM 1742 C CA . GLY A 1 219 ? 44.684 26.864 32.909 1.00 17.70 219 GLY A CA 1
ATOM 1743 C C . GLY A 1 219 ? 44.053 25.607 32.359 1.00 19.37 219 GLY A C 1
ATOM 1744 O O . GLY A 1 219 ? 44.716 24.577 32.267 1.00 18.20 219 GLY A O 1
ATOM 1745 N N . PHE A 1 220 ? 42.786 25.686 31.972 1.00 18.66 220 PHE A N 1
ATOM 1746 C CA . PHE A 1 220 ? 42.077 24.513 31.459 1.00 18.52 220 PHE A CA 1
ATOM 1747 C C . PHE A 1 220 ? 41.880 24.455 29.946 1.00 17.67 220 PHE A C 1
ATOM 1748 O O . PHE A 1 220 ? 41.367 23.460 29.428 1.00 18.96 220 PHE A O 1
ATOM 1756 N N . SER A 1 221 ? 42.296 25.499 29.236 1.00 19.20 221 SER A N 1
ATOM 1757 C CA . SER A 1 221 ? 42.128 25.560 27.779 1.00 20.00 221 SER A CA 1
ATOM 1758 C C . SER A 1 221 ? 42.652 24.379 26.965 1.00 20.52 221 SER A C 1
ATOM 1759 O O . SER A 1 221 ? 41.915 23.788 26.175 1.00 19.50 221 SER A O 1
ATOM 1786 N N . LEU A 1 223 ? 44.854 21.283 28.103 1.00 28.88 223 LEU A N 1
ATOM 1787 C CA . LEU A 1 223 ? 44.788 19.919 28.622 1.00 28.41 223 LEU A CA 1
ATOM 1788 C C . LEU A 1 223 ? 43.362 19.369 28.699 1.00 27.90 223 LEU A C 1
ATOM 1789 O O . LEU A 1 223 ? 43.148 18.181 28.458 1.00 26.13 223 LEU A O 1
ATOM 1794 N N . TYR A 1 224 ? 42.386 20.218 29.019 1.00 26.34 224 TYR A N 1
ATOM 1795 C CA . TYR A 1 224 ? 41.000 19.761 29.138 1.00 25.04 224 TYR A CA 1
ATOM 1796 C C . TYR A 1 224 ? 40.067 20.188 28.012 1.00 22.48 224 TYR A C 1
ATOM 1797 O O . TYR A 1 224 ? 38.858 19.942 28.068 1.00 22.14 224 TYR A O 1
ATOM 1806 N N . ALA A 1 225 ? 40.621 20.832 26.992 1.00 21.56 225 ALA A N 1
ATOM 1807 C CA . ALA A 1 225 ? 39.819 21.284 25.867 1.00 22.55 225 ALA A CA 1
ATOM 1808 C C . ALA A 1 225 ? 38.689 22.231 26.311 1.00 21.68 225 ALA A C 1
ATOM 1809 O O . ALA A 1 225 ? 37.516 22.019 25.972 1.00 19.64 225 ALA A O 1
ATOM 1811 N N . MET A 1 226 ? 39.050 23.263 27.071 1.00 18.81 226 MET A N 1
ATOM 1812 C CA . MET A 1 226 ? 38.080 24.243 27.555 1.00 20.63 226 MET A CA 1
ATOM 1813 C C . MET A 1 226 ? 38.418 25.658 27.063 1.00 18.83 226 MET A C 1
ATOM 1814 O O . MET A 1 226 ? 38.186 26.645 27.774 1.00 20.90 226 MET A O 1
ATOM 1819 N N . THR A 1 227 ? 38.941 25.747 25.847 1.00 17.55 227 THR A N 1
ATOM 1820 C CA . THR A 1 227 ? 39.330 27.037 25.279 1.00 19.69 227 THR A CA 1
ATOM 1821 C C . THR A 1 227 ? 38.254 28.116 25.378 1.00 17.73 227 THR A C 1
ATOM 1822 O O . THR A 1 227 ? 38.506 29.213 25.875 1.00 19.82 227 THR A O 1
ATOM 1826 N N . GLY A 1 228 ? 37.049 27.805 24.916 1.00 16.43 228 GLY A N 1
ATOM 1827 C CA . GLY A 1 228 ? 35.970 28.783 24.958 1.00 15.77 228 GLY A CA 1
ATOM 1828 C C . GLY A 1 228 ? 35.396 29.099 26.331 1.00 17.31 228 GLY A C 1
ATOM 1829 O O . GLY A 1 228 ? 34.759 30.132 26.495 1.00 22.54 228 GLY A O 1
ATOM 1830 N N . TRP A 1 229 ? 35.606 28.223 27.314 1.00 15.49 229 TRP A N 1
ATOM 1831 C CA . TRP A 1 229 ? 35.098 28.456 28.662 1.00 16.85 229 TRP A CA 1
ATOM 1832 C C . TRP A 1 229 ? 35.846 29.582 29.384 1.00 19.19 229 TRP A C 1
ATOM 1833 O O . TRP A 1 229 ? 35.419 30.041 30.451 1.00 18.66 229 TRP A O 1
ATOM 1844 N N . ARG A 1 230 ? 36.968 30.012 28.805 1.00 15.92 230 ARG A N 1
ATOM 1845 C CA . ARG A 1 230 ? 37.778 31.107 29.350 1.00 14.72 230 ARG A CA 1
ATOM 1846 C C . ARG A 1 230 ? 38.054 31.000 30.845 1.00 17.37 230 ARG A C 1
ATOM 1847 O O . ARG A 1 230 ? 37.478 31.732 31.659 1.00 18.40 230 ARG A O 1
ATOM 1855 N N . ILE A 1 231 ? 38.960 30.108 31.212 1.00 19.80 231 ILE A N 1
ATOM 1856 C CA . ILE A 1 231 ? 39.300 29.949 32.611 1.00 19.08 231 ILE A CA 1
ATOM 1857 C C . ILE A 1 231 ? 40.692 29.349 32.802 1.00 19.26 231 ILE A C 1
ATOM 1858 O O . ILE A 1 231 ? 40.994 28.261 32.317 1.00 18.97 231 ILE A O 1
ATOM 1863 N N . GLY A 1 232 ? 41.545 30.110 33.481 1.00 19.33 232 GLY A N 1
ATOM 1864 C CA . GLY A 1 232 ? 42.904 29.678 33.766 1.00 19.62 232 GLY A CA 1
ATOM 1865 C C . GLY A 1 232 ? 43.213 30.065 35.204 1.00 20.76 232 GLY A C 1
ATOM 1866 O O . GLY A 1 232 ? 42.300 30.395 35.963 1.00 18.99 232 GLY A O 1
ATOM 1867 N N . TYR A 1 233 ? 44.481 30.029 35.595 1.00 20.66 233 TYR A N 1
ATOM 1868 C CA . TYR A 1 233 ? 44.831 30.408 36.946 1.00 20.29 233 TYR A CA 1
ATOM 1869 C C . TYR A 1 233 ? 46.299 30.789 37.086 1.00 20.17 233 TYR A C 1
ATOM 1870 O O . TYR A 1 233 ? 47.135 30.415 36.273 1.00 18.14 233 TYR A O 1
ATOM 1879 N N . VAL A 1 234 ? 46.598 31.558 38.122 1.00 21.00 234 VAL A N 1
ATOM 1880 C CA . VAL A 1 234 ? 47.963 31.987 38.366 1.00 27.39 234 VAL A CA 1
ATOM 1881 C C . VAL A 1 234 ? 48.346 31.610 39.793 1.00 28.75 234 VAL A C 1
ATOM 1882 O O . VAL A 1 234 ? 47.531 31.710 40.708 1.00 30.92 234 VAL A O 1
ATOM 1886 N N . ILE A 1 235 ? 49.581 31.159 39.973 1.00 27.38 235 ILE A N 1
ATOM 1887 C CA . ILE A 1 235 ? 50.061 30.784 41.298 1.00 27.88 235 ILE A CA 1
ATOM 1888 C C . ILE A 1 235 ? 51.367 31.514 41.595 1.00 27.17 235 ILE A C 1
ATOM 1889 O O . ILE A 1 235 ? 52.249 31.588 40.738 1.00 27.08 235 ILE A O 1
ATOM 1894 N N . SER A 1 236 ? 51.483 32.058 42.803 1.00 26.48 236 SER A N 1
ATOM 1895 C CA . SER A 1 236 ? 52.689 32.772 43.209 1.00 25.88 236 SER A CA 1
ATOM 1896 C C . SER A 1 236 ? 52.645 33.056 44.715 1.00 27.69 236 SER A C 1
ATOM 1897 O O . SER A 1 236 ? 51.786 32.529 45.416 1.00 26.27 236 SER A O 1
ATOM 1900 N N . ASN A 1 237 ? 53.566 33.878 45.212 1.00 27.14 237 ASN A N 1
ATOM 1901 C CA . ASN A 1 237 ? 53.588 34.207 46.638 1.00 30.68 237 ASN A CA 1
ATOM 1902 C C . ASN A 1 237 ? 52.535 35.269 46.973 1.00 32.45 237 ASN A C 1
ATOM 1903 O O . ASN A 1 237 ? 51.952 35.886 46.080 1.00 31.76 237 ASN A O 1
ATOM 1908 N N . ASP A 1 238 ? 52.306 35.478 48.266 1.00 35.78 238 ASP A N 1
ATOM 1909 C CA . ASP A 1 238 ? 51.309 36.427 48.758 1.00 33.81 238 ASP A CA 1
ATOM 1910 C C . ASP A 1 238 ? 51.341 37.821 48.147 1.00 33.80 238 ASP A C 1
ATOM 1911 O O . ASP A 1 238 ? 50.314 38.317 47.685 1.00 32.89 238 ASP A O 1
ATOM 1916 N N . GLU A 1 239 ? 52.509 38.460 48.155 1.00 33.82 239 GLU A N 1
ATOM 1917 C CA . GLU A 1 239 ? 52.630 39.813 47.614 1.00 36.17 239 GLU A CA 1
ATOM 1918 C C . GLU A 1 239 ? 52.218 39.925 46.155 1.00 33.69 239 GLU A C 1
ATOM 1919 O O . GLU A 1 239 ? 51.543 40.875 45.769 1.00 33.34 239 GLU A O 1
ATOM 1925 N N . ILE A 1 240 ? 52.630 38.960 45.342 1.00 29.97 240 ILE A N 1
ATOM 1926 C CA . ILE A 1 240 ? 52.286 38.982 43.934 1.00 27.57 240 ILE A CA 1
ATOM 1927 C C . ILE A 1 240 ? 50.810 38.647 43.708 1.00 27.25 240 ILE A C 1
ATOM 1928 O O . ILE A 1 240 ? 50.140 39.289 42.892 1.00 25.95 240 ILE A O 1
ATOM 1933 N N . ILE A 1 241 ? 50.296 37.663 44.438 1.00 26.42 241 ILE A N 1
ATOM 1934 C CA . ILE A 1 241 ? 48.899 37.278 44.294 1.00 29.75 241 ILE A CA 1
ATOM 1935 C C . ILE A 1 241 ? 47.979 38.416 44.712 1.00 32.08 241 ILE A C 1
ATOM 1936 O O . ILE A 1 241 ? 46.956 38.661 44.076 1.00 32.36 241 ILE A O 1
ATOM 1941 N N . GLU A 1 242 ? 48.352 39.121 45.775 1.00 35.30 242 GLU A N 1
ATOM 1942 C CA . GLU A 1 242 ? 47.560 40.237 46.269 1.00 35.53 242 GLU A CA 1
ATOM 1943 C C . GLU A 1 242 ? 47.498 41.345 45.216 1.00 34.59 242 GLU A C 1
ATOM 1944 O O . GLU A 1 242 ? 46.480 42.026 45.069 1.00 33.11 242 GLU A O 1
ATOM 1950 N N . ALA A 1 243 ? 48.597 41.522 44.488 1.00 31.87 243 ALA A N 1
ATOM 1951 C CA . ALA A 1 243 ? 48.672 42.547 43.460 1.00 28.80 243 ALA A CA 1
ATOM 1952 C C . ALA A 1 243 ? 47.806 42.172 42.257 1.00 27.25 243 ALA A C 1
ATOM 1953 O O . ALA A 1 243 ? 47.105 43.014 41.699 1.00 24.11 243 ALA A O 1
ATOM 1955 N N . ILE A 1 244 ? 47.872 40.907 41.859 1.00 25.70 244 ILE A N 1
ATOM 1956 C CA . ILE A 1 244 ? 47.094 40.422 40.730 1.00 24.77 244 ILE A CA 1
ATOM 1957 C C . ILE A 1 244 ? 45.605 40.496 41.053 1.00 25.76 244 ILE A C 1
ATOM 1958 O O . ILE A 1 244 ? 44.787 40.709 40.166 1.00 27.14 244 ILE A O 1
ATOM 1963 N N . LEU A 1 245 ? 45.256 40.345 42.327 1.00 24.68 245 LEU A N 1
ATOM 1964 C CA . LEU A 1 245 ? 43.863 40.420 42.751 1.00 28.65 245 LEU A CA 1
ATOM 1965 C C . LEU A 1 245 ? 43.281 41.812 42.488 1.00 30.34 245 LEU A C 1
ATOM 1966 O O . LEU A 1 245 ? 42.151 41.941 42.015 1.00 30.57 245 LEU A O 1
ATOM 1971 N N . LYS A 1 246 ? 44.052 42.848 42.806 1.00 30.62 246 LYS A N 1
ATOM 1972 C CA . LYS A 1 246 ? 43.622 44.221 42.583 1.00 31.72 246 LYS A CA 1
ATOM 1973 C C . LYS A 1 246 ? 43.358 44.444 41.103 1.00 30.45 246 LYS A C 1
ATOM 1974 O O . LYS A 1 246 ? 42.368 45.081 40.733 1.00 30.42 246 LYS A O 1
ATOM 1980 N N . LEU A 1 247 ? 44.240 43.920 40.256 1.00 29.29 247 LEU A N 1
ATOM 1981 C CA . LEU A 1 247 ? 44.068 44.059 38.817 1.00 28.79 247 LEU A CA 1
ATOM 1982 C C . LEU A 1 247 ? 42.795 43.331 38.384 1.00 29.89 247 LEU A C 1
ATOM 1983 O O . LEU A 1 247 ? 42.006 43.849 37.589 1.00 29.16 247 LEU A O 1
ATOM 1988 N N . GLN A 1 248 ? 42.601 42.126 38.915 1.00 29.64 248 GLN A N 1
ATOM 1989 C CA . GLN A 1 248 ? 41.432 41.313 38.595 1.00 27.83 248 GLN A CA 1
ATOM 1990 C C . GLN A 1 248 ? 40.123 41.964 39.047 1.00 26.95 248 GLN A C 1
ATOM 1991 O O . GLN A 1 248 ? 39.139 41.955 38.310 1.00 23.77 248 GLN A O 1
ATOM 1997 N N . GLN A 1 249 ? 40.111 42.527 40.251 1.00 26.19 249 GLN A N 1
ATOM 1998 C CA . GLN A 1 249 ? 38.910 43.172 40.777 1.00 29.19 249 GLN A CA 1
ATOM 1999 C C . GLN A 1 249 ? 38.481 44.375 39.942 1.00 31.50 249 GLN A C 1
ATOM 2000 O O . GLN A 1 249 ? 37.292 44.686 39.853 1.00 33.24 249 GLN A O 1
ATOM 2006 N N . ASN A 1 250 ? 39.445 45.049 39.330 1.00 31.05 250 ASN A N 1
ATOM 2007 C CA . ASN A 1 250 ? 39.140 46.222 38.520 1.00 32.78 250 ASN A CA 1
ATOM 2008 C C . ASN A 1 250 ? 38.811 45.905 37.064 1.00 32.62 250 ASN A C 1
ATOM 2009 O O . ASN A 1 250 ? 37.771 46.328 36.553 1.00 30.94 250 ASN A O 1
ATOM 2014 N N . LEU A 1 251 ? 39.689 45.145 36.414 1.00 30.53 251 LEU A N 1
ATOM 2015 C CA . LEU A 1 251 ? 39.551 44.815 34.999 1.00 31.76 251 LEU A CA 1
ATOM 2016 C C . LEU A 1 251 ? 38.628 43.681 34.568 1.00 30.34 251 LEU A C 1
ATOM 2017 O O . LEU A 1 251 ? 38.157 43.677 33.428 1.00 29.97 251 LEU A O 1
ATOM 2022 N N . PHE A 1 252 ? 38.355 42.722 35.448 1.00 28.69 252 PHE A N 1
ATOM 2023 C CA . PHE A 1 252 ? 37.539 41.585 35.040 1.00 26.70 252 PHE A CA 1
ATOM 2024 C C . PHE A 1 252 ? 36.465 41.140 36.041 1.00 27.47 252 PHE A C 1
ATOM 2025 O O . PHE A 1 252 ? 35.444 40.568 35.650 1.00 25.97 252 PHE A O 1
ATOM 2033 N N . ILE A 1 253 ? 36.702 41.408 37.322 1.00 27.08 253 ILE A N 1
ATOM 2034 C CA . ILE A 1 253 ? 35.795 41.034 38.408 1.00 27.04 253 ILE A CA 1
ATOM 2035 C C . ILE A 1 253 ? 35.990 39.566 38.813 1.00 28.55 253 ILE A C 1
ATOM 2036 O O . ILE A 1 253 ? 36.406 39.288 39.933 1.00 31.69 253 ILE A O 1
ATOM 2041 N N . SER A 1 254 ? 35.693 38.626 37.914 1.00 26.05 254 SER A N 1
ATOM 2042 C CA . SER A 1 254 ? 35.869 37.200 38.220 1.00 23.77 254 SER A CA 1
ATOM 2043 C C . SER A 1 254 ? 35.639 36.310 36.997 1.00 24.98 254 SER A C 1
ATOM 2044 O O . SER A 1 254 ? 34.882 36.668 36.097 1.00 20.91 254 SER A O 1
ATOM 2047 N N . ALA A 1 255 ? 36.303 35.156 36.959 1.00 21.39 255 ALA A N 1
ATOM 2048 C CA . ALA A 1 255 ? 36.168 34.232 35.841 1.00 22.59 255 ALA A CA 1
ATOM 2049 C C . ALA A 1 255 ? 34.708 33.813 35.689 1.00 19.92 255 ALA A C 1
ATOM 2050 O O . ALA A 1 255 ? 33.950 33.808 36.657 1.00 20.31 255 ALA A O 1
ATOM 2052 N N . PRO A 1 256 ? 34.293 33.451 34.468 1.00 21.86 256 PRO A N 1
ATOM 2053 C CA . PRO A 1 256 ? 32.896 33.048 34.280 1.00 21.22 256 PRO A CA 1
ATOM 2054 C C . PRO A 1 256 ? 32.427 31.997 35.294 1.00 20.64 256 PRO A C 1
ATOM 2055 O O . PRO A 1 256 ? 33.047 30.947 35.487 1.00 18.12 256 PRO A O 1
ATOM 2059 N N . THR A 1 257 ? 31.328 32.315 35.961 1.00 22.36 257 THR A N 1
ATOM 2060 C CA . THR A 1 257 ? 30.766 31.465 36.992 1.00 20.13 257 THR A CA 1
ATOM 2061 C C . THR A 1 257 ? 30.503 30.005 36.624 1.00 22.42 257 THR A C 1
ATOM 2062 O O . THR A 1 257 ? 30.822 29.100 37.395 1.00 21.11 257 THR A O 1
ATOM 2066 N N . ILE A 1 258 ? 29.927 29.777 35.455 1.00 24.27 258 ILE A N 1
ATOM 2067 C CA . ILE A 1 258 ? 29.623 28.424 35.017 1.00 25.06 258 ILE A CA 1
ATOM 2068 C C . ILE A 1 258 ? 30.882 27.586 34.830 1.00 26.75 258 ILE A C 1
ATOM 2069 O O . ILE A 1 258 ? 30.901 26.412 35.179 1.00 26.61 258 ILE A O 1
ATOM 2074 N N . SER A 1 259 ? 31.932 28.189 34.292 1.00 20.62 259 SER A N 1
ATOM 2075 C CA . SER A 1 259 ? 33.170 27.451 34.075 1.00 22.43 259 SER A CA 1
ATOM 2076 C C . SER A 1 259 ? 33.778 27.000 35.399 1.00 19.71 259 SER A C 1
ATOM 2077 O O . SER A 1 259 ? 34.169 25.845 35.552 1.00 23.18 259 SER A O 1
ATOM 2080 N N . GLN A 1 260 ? 33.866 27.924 36.348 1.00 14.76 260 GLN A N 1
ATOM 2081 C CA . GLN A 1 260 ? 34.438 27.609 37.652 1.00 17.46 260 GLN A CA 1
ATOM 2082 C C . GLN A 1 260 ? 33.814 26.345 38.238 1.00 19.59 260 GLN A C 1
ATOM 2083 O O . GLN A 1 260 ? 34.524 25.394 38.571 1.00 18.00 260 GLN A O 1
ATOM 2089 N N . TYR A 1 261 ? 32.485 26.324 38.343 1.00 18.74 261 TYR A N 1
ATOM 2090 C CA . TYR A 1 261 ? 31.812 25.155 38.886 1.00 20.67 261 TYR A CA 1
ATOM 2091 C C . TYR A 1 261 ? 32.009 23.924 38.024 1.00 20.90 261 TYR A C 1
ATOM 2092 O O . TYR A 1 261 ? 32.202 22.830 38.543 1.00 22.67 261 TYR A O 1
ATOM 2101 N N . ALA A 1 262 ? 31.983 24.102 36.709 1.00 21.98 262 ALA A N 1
ATOM 2102 C CA . ALA A 1 262 ? 32.161 22.983 35.795 1.00 23.35 262 ALA A CA 1
ATOM 2103 C C . ALA A 1 262 ? 33.566 22.382 35.908 1.00 25.44 262 ALA A C 1
ATOM 2104 O O . ALA A 1 262 ? 33.741 21.164 35.830 1.00 26.49 262 ALA A O 1
ATOM 2106 N N . ALA A 1 263 ? 34.561 23.238 36.098 1.00 23.29 263 ALA A N 1
ATOM 2107 C CA . ALA A 1 263 ? 35.951 22.799 36.197 1.00 25.03 263 ALA A CA 1
ATOM 2108 C C . ALA A 1 263 ? 36.217 21.850 37.368 1.00 27.44 263 ALA A C 1
ATOM 2109 O O . ALA A 1 263 ? 37.170 21.068 37.329 1.00 29.77 263 ALA A O 1
ATOM 2111 N N . LEU A 1 264 ? 35.390 21.925 38.410 1.00 28.16 264 LEU A N 1
ATOM 2112 C CA . LEU A 1 264 ? 35.563 21.047 39.565 1.00 30.45 264 LEU A CA 1
ATOM 2113 C C . LEU A 1 264 ? 35.567 19.588 39.110 1.00 30.70 264 LEU A C 1
ATOM 2114 O O . LEU A 1 264 ? 36.271 18.756 39.678 1.00 33.61 264 LEU A O 1
ATOM 2119 N N . LYS A 1 265 ? 34.796 19.285 38.069 1.00 30.03 265 LYS A N 1
ATOM 2120 C CA . LYS A 1 265 ? 34.727 17.922 37.555 1.00 31.55 265 LYS A CA 1
ATOM 2121 C C . LYS A 1 265 ? 35.945 17.495 36.724 1.00 32.36 265 LYS A C 1
ATOM 2122 O O . LYS A 1 265 ? 36.043 16.348 36.294 1.00 29.28 265 LYS A O 1
ATOM 2128 N N . ALA A 1 266 ? 36.881 18.412 36.513 1.00 32.41 266 ALA A N 1
ATOM 2129 C CA . ALA A 1 266 ? 38.066 18.086 35.731 1.00 33.95 266 ALA A CA 1
ATOM 2130 C C . ALA A 1 266 ? 38.987 17.130 36.487 1.00 33.68 266 ALA A C 1
ATOM 2131 O O . ALA A 1 266 ? 39.812 16.454 35.883 1.00 33.34 266 ALA A O 1
ATOM 2133 N N . PHE A 1 267 ? 38.833 17.070 37.805 1.00 35.00 267 PHE A N 1
ATOM 2134 C CA . PHE A 1 267 ? 39.675 16.211 38.629 1.00 37.62 267 PHE A CA 1
ATOM 2135 C C . PHE A 1 267 ? 38.991 14.905 39.006 1.00 39.80 267 PHE A C 1
ATOM 2136 O O . PHE A 1 267 ? 39.362 14.262 39.981 1.00 41.29 267 PHE A O 1
ATOM 2144 N N . GLU A 1 268 ? 37.992 14.519 38.223 1.00 41.51 268 GLU A N 1
ATOM 2145 C CA . GLU A 1 268 ? 37.251 13.293 38.467 1.00 41.60 268 GLU A CA 1
ATOM 2146 C C . GLU A 1 268 ? 37.907 12.140 37.713 1.00 39.82 268 GLU A C 1
ATOM 2147 O O . GLU A 1 268 ? 38.555 12.349 36.681 1.00 36.54 268 GLU A O 1
ATOM 2153 N N . LYS A 1 269 ? 37.738 10.927 38.234 1.00 37.94 269 LYS A N 1
ATOM 2154 C CA . LYS A 1 269 ? 38.301 9.735 37.610 1.00 37.62 269 LYS A CA 1
ATOM 2155 C C . LYS A 1 269 ? 37.846 9.636 36.164 1.00 35.05 269 LYS A C 1
ATOM 2156 O O . LYS A 1 269 ? 38.658 9.451 35.264 1.00 36.02 269 LYS A O 1
ATOM 2162 N N . GLU A 1 270 ? 36.544 9.748 35.937 1.00 34.45 270 GLU A N 1
ATOM 2163 C CA . GLU A 1 270 ? 36.027 9.664 34.581 1.00 36.50 270 GLU A CA 1
ATOM 2164 C C . GLU A 1 270 ? 36.691 10.671 33.640 1.00 36.25 270 GLU A C 1
ATOM 2165 O O . GLU A 1 270 ? 37.041 10.330 32.511 1.00 35.50 270 GLU A O 1
ATOM 2171 N N . THR A 1 271 ? 36.869 11.908 34.100 1.00 33.79 271 THR A N 1
ATOM 2172 C CA . THR A 1 271 ? 37.493 12.924 33.254 1.00 34.02 271 THR A CA 1
ATOM 2173 C C . THR A 1 271 ? 38.941 12.592 32.919 1.00 33.71 271 THR A C 1
ATOM 2174 O O . THR A 1 271 ? 39.337 12.665 31.755 1.00 32.13 271 THR A O 1
ATOM 2178 N N . GLU A 1 272 ? 39.733 12.235 33.928 1.00 35.29 272 GLU A N 1
ATOM 2179 C CA . GLU A 1 272 ? 41.130 11.903 33.677 1.00 38.65 272 GLU A CA 1
ATOM 2180 C C . GLU A 1 272 ? 41.188 10.731 32.703 1.00 37.80 272 GLU A C 1
ATOM 2181 O O . GLU A 1 272 ? 42.147 10.580 31.948 1.00 35.32 272 GLU A O 1
ATOM 2187 N N . ARG A 1 273 ? 40.147 9.908 32.718 1.00 38.65 273 ARG A N 1
ATOM 2188 C CA . ARG A 1 273 ? 40.079 8.770 31.818 1.00 40.86 273 ARG A CA 1
ATOM 2189 C C . ARG A 1 273 ? 40.062 9.323 30.399 1.00 39.83 273 ARG A C 1
ATOM 2190 O O . ARG A 1 273 ? 40.855 8.924 29.546 1.00 39.11 273 ARG A O 1
ATOM 2198 N N . GLU A 1 274 ? 39.151 10.263 30.164 1.00 37.19 274 GLU A N 1
ATOM 2199 C CA . GLU A 1 274 ? 38.996 10.878 28.855 1.00 36.10 274 GLU A CA 1
ATOM 2200 C C . GLU A 1 274 ? 40.219 11.659 28.390 1.00 36.04 274 GLU A C 1
ATOM 2201 O O . GLU A 1 274 ? 40.564 11.613 27.211 1.00 37.61 274 GLU A O 1
ATOM 2207 N N . ILE A 1 275 ? 40.884 12.363 29.302 1.00 35.21 275 ILE A N 1
ATOM 2208 C CA . ILE A 1 275 ? 42.068 13.125 28.916 1.00 35.92 275 ILE A CA 1
ATOM 2209 C C . ILE A 1 275 ? 43.207 12.187 28.521 1.00 35.42 275 ILE A C 1
ATOM 2210 O O . ILE A 1 275 ? 43.984 12.497 27.616 1.00 33.50 275 ILE A O 1
ATOM 2215 N N . ASN A 1 276 ? 43.309 11.039 29.183 1.00 34.18 276 ASN A N 1
ATOM 2216 C CA . ASN A 1 276 ? 44.367 10.093 28.838 1.00 37.13 276 ASN A CA 1
ATOM 2217 C C . ASN A 1 276 ? 44.138 9.530 27.439 1.00 35.28 276 ASN A C 1
ATOM 2218 O O . ASN A 1 276 ? 45.082 9.267 26.702 1.00 33.27 276 ASN A O 1
ATOM 2223 N N . SER A 1 277 ? 42.872 9.354 27.083 1.00 38.30 277 SER A N 1
ATOM 2224 C CA . SER A 1 277 ? 42.504 8.855 25.767 1.00 39.39 277 SER A CA 1
ATOM 2225 C C . SER A 1 277 ? 42.901 9.919 24.744 1.00 38.28 277 SER A C 1
ATOM 2226 O O . SER A 1 277 ? 43.375 9.609 23.647 1.00 37.42 277 SER A O 1
ATOM 2229 N N . MET A 1 278 ? 42.712 11.178 25.124 1.00 35.22 278 MET A N 1
ATOM 2230 C CA . MET A 1 278 ? 43.044 12.301 24.257 1.00 35.12 278 MET A CA 1
ATOM 2231 C C . MET A 1 278 ? 44.559 12.368 24.076 1.00 31.71 278 MET A C 1
ATOM 2232 O O . MET A 1 278 ? 45.052 12.526 22.961 1.00 29.70 278 MET A O 1
ATOM 2237 N N . ILE A 1 279 ? 45.296 12.236 25.176 1.00 29.84 279 ILE A N 1
ATOM 2238 C CA . ILE A 1 279 ? 46.747 12.288 25.105 1.00 29.92 279 ILE A CA 1
ATOM 2239 C C . ILE A 1 279 ? 47.293 11.199 24.181 1.00 31.36 279 ILE A C 1
ATOM 2240 O O . ILE A 1 279 ? 48.213 11.446 23.413 1.00 31.55 279 ILE A O 1
ATOM 2245 N N . LYS A 1 280 ? 46.719 10.002 24.247 1.00 32.85 280 LYS A N 1
ATOM 2246 C CA . LYS A 1 280 ? 47.164 8.906 23.387 1.00 35.94 280 LYS A CA 1
ATOM 2247 C C . LYS A 1 280 ? 46.953 9.240 21.909 1.00 35.13 280 LYS A C 1
ATOM 2248 O O . LYS A 1 280 ? 47.834 9.020 21.083 1.00 33.01 280 LYS A O 1
ATOM 2254 N N . GLU A 1 281 ? 45.780 9.769 21.577 1.00 34.59 281 GLU A N 1
ATOM 2255 C CA . GLU A 1 281 ? 45.482 10.123 20.196 1.00 33.89 281 GLU A CA 1
ATOM 2256 C C . GLU A 1 281 ? 46.467 11.167 19.668 1.00 31.78 281 GLU A C 1
ATOM 2257 O O . GLU A 1 281 ? 46.968 11.040 18.552 1.00 32.50 281 GLU A O 1
ATOM 2263 N N . PHE A 1 282 ? 46.743 12.195 20.469 1.00 29.38 282 PHE A N 1
ATOM 2264 C CA . PHE A 1 282 ? 47.681 13.242 20.064 1.00 29.48 282 PHE A CA 1
ATOM 2265 C C . PHE A 1 282 ? 49.054 12.642 19.767 1.00 30.32 282 PHE A C 1
ATOM 2266 O O . PHE A 1 282 ? 49.726 13.051 18.825 1.00 30.36 282 PHE A O 1
ATOM 2274 N N . ASP A 1 283 ? 49.470 11.675 20.578 1.00 29.44 283 ASP A N 1
ATOM 2275 C CA . ASP A 1 283 ? 50.775 11.055 20.389 1.00 32.17 283 ASP A CA 1
ATOM 2276 C C . ASP A 1 283 ? 50.819 10.235 19.101 1.00 32.66 283 ASP A C 1
ATOM 2277 O O . ASP A 1 283 ? 51.843 10.197 18.413 1.00 33.11 283 ASP A O 1
ATOM 2282 N N . ARG A 1 284 ? 49.708 9.582 18.771 1.00 31.44 284 ARG A N 1
ATOM 2283 C CA . ARG A 1 284 ? 49.653 8.795 17.546 1.00 34.77 284 ARG A CA 1
ATOM 2284 C C . ARG A 1 284 ? 49.834 9.756 16.370 1.00 33.65 284 ARG A C 1
ATOM 2285 O O . ARG A 1 284 ? 50.533 9.455 15.401 1.00 32.51 284 ARG A O 1
ATOM 2293 N N . ARG A 1 285 ? 49.205 10.922 16.473 1.00 30.07 285 ARG A N 1
ATOM 2294 C CA . ARG A 1 285 ? 49.294 11.936 15.433 1.00 29.36 285 ARG A CA 1
ATOM 2295 C C . ARG A 1 285 ? 50.710 12.497 15.341 1.00 31.72 285 ARG A C 1
ATOM 2296 O O . ARG A 1 285 ? 51.259 12.661 14.251 1.00 28.77 285 ARG A O 1
ATOM 2304 N N . ARG A 1 286 ? 51.300 12.793 16.496 1.00 29.48 286 ARG A N 1
ATOM 2305 C CA . ARG A 1 286 ? 52.648 13.346 16.539 1.00 30.96 286 ARG A CA 1
ATOM 2306 C C . ARG A 1 286 ? 53.655 12.444 15.816 1.00 31.97 286 ARG A C 1
ATOM 2307 O O . ARG A 1 286 ? 54.548 12.929 15.106 1.00 29.41 286 ARG A O 1
ATOM 2315 N N . ARG A 1 287 ? 53.507 11.137 15.996 1.00 32.33 287 ARG A N 1
ATOM 2316 C CA . ARG A 1 287 ? 54.408 10.182 15.365 1.00 37.33 287 ARG A CA 1
ATOM 2317 C C . ARG A 1 287 ? 54.215 10.162 13.851 1.00 36.84 287 ARG A C 1
ATOM 2318 O O . ARG A 1 287 ? 55.179 10.033 13.099 1.00 36.79 287 ARG A O 1
ATOM 2326 N N . LEU A 1 288 ? 52.967 10.299 13.411 1.00 36.64 288 LEU A N 1
ATOM 2327 C CA . LEU A 1 288 ? 52.655 10.307 11.988 1.00 34.81 288 LEU A CA 1
ATOM 2328 C C . LEU A 1 288 ? 53.330 11.521 11.358 1.00 36.81 288 LEU A C 1
ATOM 2329 O O . LEU A 1 288 ? 53.920 11.427 10.281 1.00 35.16 288 LEU A O 1
ATOM 2334 N N . VAL A 1 289 ? 53.244 12.662 12.038 1.00 35.70 289 VAL A N 1
ATOM 2335 C CA . VAL A 1 289 ? 53.847 13.892 11.536 1.00 35.40 289 VAL A CA 1
ATOM 2336 C C . VAL A 1 289 ? 55.368 13.811 11.498 1.00 37.20 289 VAL A C 1
ATOM 2337 O O . VAL A 1 289 ? 56.002 14.332 10.576 1.00 36.40 289 VAL A O 1
ATOM 2341 N N . LEU A 1 290 ? 55.952 13.163 12.501 1.00 39.00 290 LEU A N 1
ATOM 2342 C CA . LEU A 1 290 ? 57.403 13.036 12.573 1.00 42.16 290 LEU A CA 1
ATOM 2343 C C . LEU A 1 290 ? 57.949 12.093 11.515 1.00 43.37 290 LEU A C 1
ATOM 2344 O O . LEU A 1 290 ? 59.050 12.300 11.006 1.00 42.20 290 LEU A O 1
ATOM 2349 N N . LYS A 1 291 ? 57.182 11.058 11.185 1.00 45.19 291 LYS A N 1
ATOM 2350 C CA . LYS A 1 291 ? 57.615 10.108 10.172 1.00 48.18 291 LYS A CA 1
ATOM 2351 C C . LYS A 1 291 ? 57.801 10.829 8.841 1.00 47.22 291 LYS A C 1
ATOM 2352 O O . LYS A 1 291 ? 58.832 10.670 8.186 1.00 46.85 291 LYS A O 1
ATOM 2358 N N . TYR A 1 292 ? 56.806 11.622 8.444 1.00 46.51 292 TYR A N 1
ATOM 2359 C CA . TYR A 1 292 ? 56.883 12.355 7.181 1.00 47.95 292 TYR A CA 1
ATOM 2360 C C . TYR A 1 292 ? 57.963 13.428 7.193 1.00 48.47 292 TYR A C 1
ATOM 2361 O O . TYR A 1 292 ? 58.695 13.587 6.218 1.00 47.02 292 TYR A O 1
ATOM 2370 N N . VAL A 1 293 ? 58.054 14.165 8.296 1.00 48.37 293 VAL A N 1
ATOM 2371 C CA . VAL A 1 293 ? 59.049 15.219 8.423 1.00 48.58 293 VAL A CA 1
ATOM 2372 C C . VAL A 1 293 ? 60.458 14.682 8.174 1.00 49.41 293 VAL A C 1
ATOM 2373 O O . VAL A 1 293 ? 61.254 15.312 7.482 1.00 46.89 293 VAL A O 1
ATOM 2377 N N . LYS A 1 294 ? 60.762 13.516 8.732 1.00 51.12 294 LYS A N 1
ATOM 2378 C CA . LYS A 1 294 ? 62.082 12.924 8.547 1.00 54.83 294 LYS A CA 1
ATOM 2379 C C . LYS A 1 294 ? 62.198 12.466 7.098 1.00 55.48 294 LYS A C 1
ATOM 2380 O O . LYS A 1 294 ? 63.270 12.516 6.496 1.00 55.19 294 LYS A O 1
ATOM 2386 N N . ASP A 1 295 ? 61.072 12.028 6.549 1.00 57.38 295 ASP A N 1
ATOM 2387 C CA . ASP A 1 295 ? 61.004 11.567 5.172 1.00 58.33 295 ASP A CA 1
ATOM 2388 C C . ASP A 1 295 ? 61.240 12.768 4.254 1.00 58.14 295 ASP A C 1
ATOM 2389 O O . ASP A 1 295 ? 61.960 12.679 3.263 1.00 59.94 295 ASP A O 1
ATOM 2394 N N . PHE A 1 296 ? 60.633 13.896 4.608 1.00 56.88 296 PHE A N 1
ATOM 2395 C CA . PHE A 1 296 ? 60.759 15.132 3.845 1.00 56.03 296 PHE A CA 1
ATOM 2396 C C . PHE A 1 296 ? 62.172 15.700 3.931 1.00 54.62 296 PHE A C 1
ATOM 2397 O O . PHE A 1 296 ? 62.493 16.690 3.275 1.00 52.96 296 PHE A O 1
ATOM 2405 N N . GLY A 1 297 ? 63.012 15.079 4.750 1.00 53.98 297 GLY A N 1
ATOM 2406 C CA . GLY A 1 297 ? 64.370 15.568 4.900 1.00 52.84 297 GLY A CA 1
ATOM 2407 C C . GLY A 1 297 ? 64.437 16.843 5.723 1.00 53.66 297 GLY A C 1
ATOM 2408 O O . GLY A 1 297 ? 65.439 17.562 5.679 1.00 52.74 297 GLY A O 1
ATOM 2409 N N . TRP A 1 298 ? 63.372 17.133 6.471 1.00 51.89 298 TRP A N 1
ATOM 2410 C CA . TRP A 1 298 ? 63.332 18.327 7.315 1.00 51.32 298 TRP A CA 1
ATOM 2411 C C . TRP A 1 298 ? 63.985 18.061 8.668 1.00 51.03 298 TRP A C 1
ATOM 2412 O O . TRP A 1 298 ? 64.097 16.913 9.097 1.00 50.48 298 TRP A O 1
ATOM 2423 N N . GLU A 1 299 ? 64.407 19.127 9.342 1.00 51.95 299 GLU A N 1
ATOM 2424 C CA . GLU A 1 299 ? 65.050 18.993 10.642 1.00 53.79 299 GLU A CA 1
ATOM 2425 C C . GLU A 1 299 ? 64.198 19.473 11.809 1.00 53.02 299 GLU A C 1
ATOM 2426 O O . GLU A 1 299 ? 63.572 20.533 11.748 1.00 51.14 299 GLU A O 1
ATOM 2432 N N . VAL A 1 300 ? 64.133 18.667 12.859 1.00 51.60 300 VAL A N 1
ATOM 2433 C CA . VAL A 1 300 ? 63.424 19.051 14.068 1.00 51.34 300 VAL A CA 1
ATOM 2434 C C . VAL A 1 300 ? 64.355 18.562 15.141 1.00 52.14 300 VAL A C 1
ATOM 2435 O O . VAL A 1 300 ? 65.350 17.908 14.843 1.00 50.49 300 VAL A O 1
ATOM 2439 N N . ASN A 1 301 ? 64.052 18.867 16.388 1.00 52.93 301 ASN A N 1
ATOM 2440 C CA . ASN A 1 301 ? 64.906 18.444 17.490 1.00 53.04 301 ASN A CA 1
ATOM 2441 C C . ASN A 1 301 ? 64.105 18.114 18.709 1.00 51.71 301 ASN A C 1
ATOM 2442 O O . ASN A 1 301 ? 63.924 19.024 19.538 1.00 54.33 301 ASN A O 1
ATOM 2447 N N . ASN A 1 302 ? 63.687 16.908 18.922 1.00 47.75 302 ASN A N 1
ATOM 2448 C CA . ASN A 1 302 ? 62.896 16.574 20.102 1.00 45.63 302 ASN A CA 1
ATOM 2449 C C . ASN A 1 302 ? 61.509 17.101 20.514 1.00 41.95 302 ASN A C 1
ATOM 2450 O O . ASN A 1 302 ? 61.221 17.278 21.693 1.00 41.07 302 ASN A O 1
ATOM 2455 N N . PRO A 1 303 ? 60.610 17.307 19.524 1.00 39.48 303 PRO A N 1
ATOM 2456 C CA . PRO A 1 303 ? 59.267 17.761 19.903 1.00 37.49 303 PRO A CA 1
ATOM 2457 C C . PRO A 1 303 ? 58.498 16.642 20.630 1.00 36.69 303 PRO A C 1
ATOM 2458 O O . PRO A 1 303 ? 58.128 15.631 20.019 1.00 36.20 303 PRO A O 1
ATOM 2462 N N . ILE A 1 304 ? 58.292 16.810 21.939 1.00 33.90 304 ILE A N 1
ATOM 2463 C CA . ILE A 1 304 ? 57.562 15.814 22.712 1.00 32.70 304 ILE A CA 1
ATOM 2464 C C . ILE A 1 304 ? 56.366 16.336 23.512 1.00 31.85 304 ILE A C 1
ATOM 2465 O O . ILE A 1 304 ? 55.857 15.634 24.389 1.00 31.05 304 ILE A O 1
ATOM 2470 N N . GLY A 1 305 ? 55.912 17.552 23.215 1.00 30.10 305 GLY A N 1
ATOM 2471 C CA . GLY A 1 305 ? 54.789 18.103 23.954 1.00 26.00 305 GLY A CA 1
ATOM 2472 C C . GLY A 1 305 ? 53.873 19.008 23.154 1.00 26.16 305 GLY A C 1
ATOM 2473 O O . GLY A 1 305 ? 54.128 19.296 21.985 1.00 23.10 305 GLY A O 1
ATOM 2474 N N . AL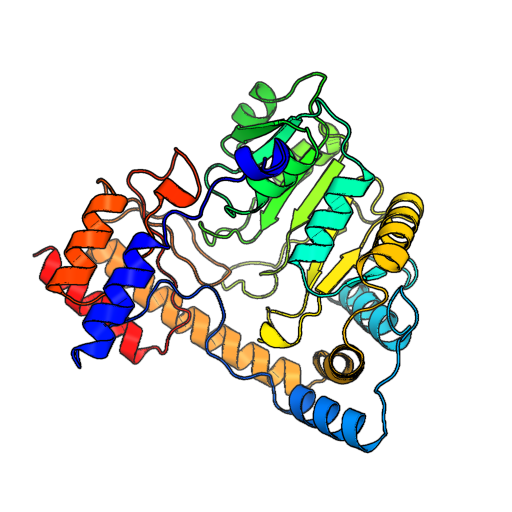A A 1 306 ? 52.802 19.468 23.796 1.00 24.13 306 ALA A N 1
ATOM 2475 C CA . ALA A 1 306 ? 51.832 20.336 23.137 1.00 26.59 306 ALA A CA 1
ATOM 2476 C C . ALA A 1 306 ? 51.330 19.580 21.907 1.00 25.16 306 ALA A C 1
ATOM 2477 O O . ALA A 1 306 ? 51.155 18.368 21.959 1.00 26.85 306 ALA A O 1
ATOM 2479 N N . TYR A 1 307 ? 51.076 20.281 20.813 1.00 24.64 307 TYR A N 1
ATOM 2480 C CA . TYR A 1 307 ? 50.636 19.606 19.596 1.00 25.84 307 TYR A CA 1
ATOM 2481 C C . TYR A 1 307 ? 51.183 20.315 18.364 1.00 25.80 307 TYR A C 1
ATOM 2482 O O . TYR A 1 307 ? 50.499 20.478 17.353 1.00 25.51 307 TYR A O 1
ATOM 2491 N N . TYR A 1 308 ? 52.447 20.713 18.463 1.00 26.30 308 TYR A N 1
ATOM 2492 C CA . TYR A 1 308 ? 53.128 21.410 17.383 1.00 28.32 308 TYR A CA 1
ATOM 2493 C C . TYR A 1 308 ? 54.487 20.785 17.074 1.00 29.40 308 TYR A C 1
ATOM 2494 O O . TYR A 1 308 ? 55.129 20.188 17.941 1.00 30.42 308 TYR A O 1
ATOM 2503 N N . VAL A 1 309 ? 54.910 20.938 15.825 1.00 31.65 309 VAL A N 1
ATOM 2504 C CA . VAL A 1 309 ? 56.214 20.481 15.359 1.00 33.06 309 VAL A CA 1
ATOM 2505 C C . VAL A 1 309 ? 56.707 21.688 14.561 1.00 34.45 309 VAL A C 1
ATOM 2506 O O . VAL A 1 309 ? 55.955 22.268 13.768 1.00 34.30 309 VAL A O 1
ATOM 2510 N N . PHE A 1 310 ? 57.956 22.082 14.789 1.00 34.62 310 PHE A N 1
ATOM 2511 C CA . PHE A 1 310 ? 58.523 23.267 14.144 1.00 35.48 310 PHE A CA 1
ATOM 2512 C C . PHE A 1 310 ? 59.768 22.913 13.319 1.00 37.43 310 PHE A C 1
ATOM 2513 O O . PHE A 1 310 ? 60.892 23.242 13.699 1.00 39.19 310 PHE A O 1
ATOM 2521 N N . PRO A 1 311 ? 59.575 22.260 12.165 1.00 38.90 311 PRO A N 1
ATOM 2522 C CA . PRO A 1 311 ? 60.672 21.852 11.283 1.00 39.15 311 PRO A CA 1
ATOM 2523 C C . PRO A 1 311 ? 61.397 22.942 10.506 1.00 40.81 311 PRO A C 1
ATOM 2524 O O . PRO A 1 311 ? 60.796 23.939 10.092 1.00 38.00 311 PRO A O 1
ATOM 2528 N N . ASN A 1 312 ? 62.698 22.733 10.318 1.00 44.04 312 ASN A N 1
ATOM 2529 C CA . ASN A 1 312 ? 63.534 23.642 9.541 1.00 46.09 312 ASN A CA 1
ATOM 2530 C C . ASN A 1 312 ? 63.440 23.082 8.123 1.00 47.49 312 ASN A C 1
ATOM 2531 O O . ASN A 1 312 ? 64.012 22.033 7.829 1.00 47.56 312 ASN A O 1
ATOM 2536 N N . ILE A 1 313 ? 62.711 23.770 7.254 1.00 47.59 313 ILE A N 1
ATOM 2537 C CA . ILE A 1 313 ? 62.538 23.301 5.886 1.00 50.20 313 ILE A CA 1
ATOM 2538 C C . ILE A 1 313 ? 63.615 23.813 4.943 1.00 51.62 313 ILE A C 1
ATOM 2539 O O . ILE A 1 313 ? 63.481 23.712 3.722 1.00 51.29 313 ILE A O 1
ATOM 2544 N N . GLY A 1 314 ? 64.680 24.362 5.516 1.00 53.35 314 GLY A N 1
ATOM 2545 C CA . GLY A 1 314 ? 65.775 24.874 4.714 1.00 56.22 314 GLY A CA 1
ATOM 2546 C C . GLY A 1 314 ? 65.409 25.994 3.757 1.00 57.84 314 GLY A C 1
ATOM 2547 O O . GLY A 1 314 ? 66.178 26.305 2.848 1.00 59.21 314 GLY A O 1
ATOM 2548 N N . GLU A 1 315 ? 64.250 26.613 3.950 1.00 57.82 315 GLU A N 1
ATOM 2549 C CA . GLU A 1 315 ? 63.835 27.689 3.059 1.00 58.40 315 GLU A CA 1
ATOM 2550 C C . GLU A 1 315 ? 62.783 28.625 3.628 1.00 58.62 315 GLU A C 1
ATOM 2551 O O . GLU A 1 315 ? 62.210 28.352 4.658 1.00 59.25 315 GLU A O 1
ATOM 2557 N N . ASP A 1 316 ? 62.448 29.670 2.884 1.00 57.43 316 ASP A N 1
ATOM 2558 C CA . ASP A 1 316 ? 61.543 30.673 3.413 1.00 57.44 316 ASP A CA 1
ATOM 2559 C C . ASP A 1 316 ? 60.157 30.143 3.733 1.00 57.62 316 ASP A C 1
ATOM 2560 O O . ASP A 1 316 ? 59.319 29.974 2.847 1.00 58.50 316 ASP A O 1
ATOM 2565 N N . GLY A 1 317 ? 59.903 29.936 5.024 1.00 56.93 317 GLY A N 1
ATOM 2566 C CA . GLY A 1 317 ? 58.602 29.438 5.467 1.00 56.29 317 GLY A CA 1
ATOM 2567 C C . GLY A 1 317 ? 57.419 30.265 4.947 1.00 55.70 317 GLY A C 1
ATOM 2568 O O . GLY A 1 317 ? 56.396 29.779 4.521 1.00 54.28 317 GLY A O 1
ATOM 2569 N N . ARG A 1 318 ? 57.571 31.576 4.971 1.00 56.47 318 ARG A N 1
ATOM 2570 C CA . ARG A 1 318 ? 56.513 32.471 4.493 1.00 58.63 318 ARG A CA 1
ATOM 2571 C C . ARG A 1 318 ? 56.038 32.117 3.072 1.00 59.50 318 ARG A C 1
ATOM 2572 O O . ARG A 1 318 ? 54.847 31.893 2.811 1.00 58.42 318 ARG A O 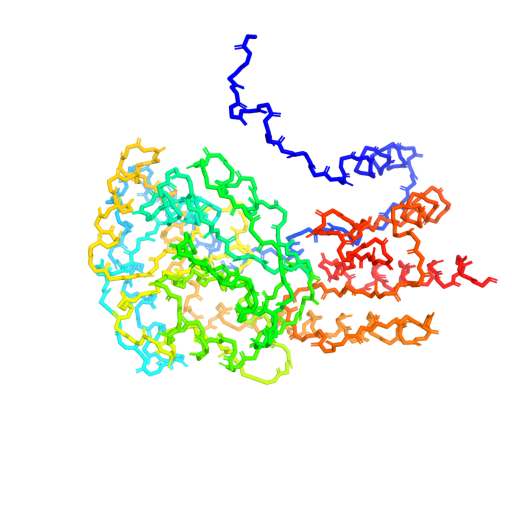1
ATOM 2580 N N . GLU A 1 319 ? 56.990 32.082 2.150 1.00 59.30 319 GLU A N 1
ATOM 2581 C CA . GLU A 1 319 ? 56.707 31.786 0.755 1.00 58.85 319 GLU A CA 1
ATOM 2582 C C . GLU A 1 319 ? 56.214 30.357 0.597 1.00 55.82 319 GLU A C 1
ATOM 2583 O O . GLU A 1 319 ? 55.251 30.100 -0.126 1.00 52.93 319 GLU A O 1
ATOM 2589 N N . PHE A 1 320 ? 56.878 29.432 1.281 1.00 53.45 320 PHE A N 1
ATOM 2590 C CA . PHE A 1 320 ? 56.503 28.028 1.225 1.00 50.69 320 PHE A CA 1
ATOM 2591 C C . PHE A 1 320 ? 55.023 27.882 1.563 1.00 49.64 320 PHE A C 1
ATOM 2592 O O . PHE A 1 320 ? 54.272 27.224 0.845 1.00 47.31 320 PHE A O 1
ATOM 2600 N N . ALA A 1 321 ? 54.615 28.508 2.661 1.00 49.13 321 ALA A N 1
ATOM 2601 C CA . ALA A 1 321 ? 53.232 28.447 3.120 1.00 51.25 321 ALA A CA 1
ATOM 2602 C C . ALA A 1 321 ? 52.241 28.913 2.058 1.00 52.80 321 ALA A C 1
ATOM 2603 O O . ALA A 1 321 ? 51.285 28.207 1.745 1.00 51.55 321 ALA A O 1
ATOM 2605 N N . TYR A 1 322 ? 52.466 30.101 1.505 1.00 55.88 322 TYR A N 1
ATOM 2606 C CA . TYR A 1 322 ? 51.570 30.631 0.486 1.00 58.70 322 TYR A CA 1
ATOM 2607 C C . TYR A 1 322 ? 51.380 29.684 -0.690 1.00 57.83 322 TYR A C 1
ATOM 2608 O O . TYR A 1 322 ? 50.250 29.361 -1.055 1.00 57.78 322 TYR A O 1
ATOM 2617 N N . LYS A 1 323 ? 52.483 29.238 -1.280 1.00 57.10 323 LYS A N 1
ATOM 2618 C CA . LYS A 1 323 ? 52.409 28.335 -2.420 1.00 57.46 323 LYS A CA 1
ATOM 2619 C C . LYS A 1 323 ? 51.667 27.045 -2.097 1.00 56.96 323 LYS A C 1
ATOM 2620 O O . LYS A 1 323 ? 50.780 26.628 -2.845 1.00 58.44 323 LYS A O 1
ATOM 2626 N N . LEU A 1 324 ? 52.023 26.419 -0.982 1.00 54.21 324 LEU A N 1
ATOM 2627 C CA . LEU A 1 324 ? 51.389 25.169 -0.587 1.00 53.34 324 LEU A CA 1
ATOM 2628 C C . LEU A 1 324 ? 49.879 25.343 -0.454 1.00 51.95 324 LEU A C 1
ATOM 2629 O O . LEU A 1 324 ? 49.104 24.511 -0.930 1.00 51.23 324 LEU A O 1
ATOM 2634 N N . LEU A 1 325 ? 49.462 26.430 0.187 1.00 51.91 325 LEU A N 1
ATOM 2635 C CA . LEU A 1 325 ? 48.043 26.689 0.380 1.00 53.14 325 LEU A CA 1
ATOM 2636 C C . LEU A 1 325 ? 47.280 26.825 -0.940 1.00 54.58 325 LEU A C 1
ATOM 2637 O O . LEU A 1 325 ? 46.213 26.228 -1.110 1.00 51.96 325 LEU A O 1
ATOM 2642 N N . LYS A 1 326 ? 47.833 27.600 -1.872 1.00 56.76 326 LYS A N 1
ATOM 2643 C CA . LYS A 1 326 ? 47.197 27.824 -3.169 1.00 59.03 326 LYS A CA 1
ATOM 2644 C C . LYS A 1 326 ? 47.135 26.593 -4.060 1.00 58.39 326 LYS A C 1
ATOM 2645 O O . LYS A 1 326 ? 46.119 26.342 -4.706 1.00 59.04 326 LYS A O 1
ATOM 2651 N N . GLU A 1 327 ? 48.212 25.818 -4.089 1.00 58.17 327 GLU A N 1
ATOM 2652 C CA . GLU A 1 327 ? 48.249 24.624 -4.920 1.00 58.77 327 GLU A CA 1
ATOM 2653 C C . GLU A 1 327 ? 47.578 23.393 -4.321 1.00 58.47 327 GLU A C 1
ATOM 2654 O O . GLU A 1 327 ? 46.712 22.787 -4.952 1.00 57.96 327 GLU A O 1
ATOM 2660 N N . LYS A 1 328 ? 47.978 23.021 -3.108 1.00 56.11 328 LYS A N 1
ATOM 2661 C CA . LYS A 1 328 ? 47.428 21.838 -2.457 1.00 54.32 328 LYS A CA 1
ATOM 2662 C C . LYS A 1 328 ? 46.345 22.072 -1.411 1.00 51.49 328 LYS A C 1
ATOM 2663 O O . LYS A 1 328 ? 45.831 21.116 -0.828 1.00 50.59 328 LYS A O 1
ATOM 2669 N N . PHE A 1 329 ? 46.003 23.333 -1.168 1.00 49.33 329 PHE A N 1
ATOM 2670 C CA . PHE A 1 329 ? 44.962 23.663 -0.199 1.00 48.55 329 PHE A CA 1
ATOM 2671 C C . PHE A 1 329 ? 45.311 23.186 1.210 1.00 46.75 329 PHE A C 1
ATOM 2672 O O . PHE A 1 329 ? 44.452 22.675 1.932 1.00 45.98 329 PHE A O 1
ATOM 2680 N N . VAL A 1 330 ? 46.574 23.355 1.592 1.00 45.16 330 VAL A N 1
ATOM 2681 C CA . VAL A 1 330 ? 47.049 22.960 2.915 1.00 42.51 330 VAL A CA 1
ATOM 2682 C C . VAL A 1 330 ? 47.537 24.188 3.678 1.00 40.87 330 VAL A C 1
ATOM 2683 O O . VAL A 1 330 ? 48.506 24.843 3.282 1.00 38.92 330 VAL A O 1
ATOM 2687 N N . ALA A 1 331 ? 46.847 24.493 4.772 1.00 39.56 331 ALA A N 1
ATOM 2688 C CA . ALA A 1 331 ? 47.162 25.652 5.602 1.00 38.23 331 ALA A CA 1
ATOM 2689 C C . ALA A 1 331 ? 48.219 25.381 6.675 1.00 38.13 331 ALA A C 1
ATOM 2690 O O . ALA A 1 331 ? 48.018 24.564 7.577 1.00 36.85 331 ALA A O 1
ATOM 2692 N N . LEU A 1 332 ? 49.342 26.082 6.562 1.00 37.44 332 LEU A N 1
ATOM 2693 C CA . LEU A 1 332 ? 50.452 25.965 7.506 1.00 39.23 332 LEU A CA 1
ATOM 2694 C C . LEU A 1 332 ? 50.780 27.359 8.018 1.00 37.12 332 LEU A C 1
ATOM 2695 O O . LEU A 1 332 ? 50.454 28.352 7.376 1.00 36.50 332 LEU A O 1
ATOM 2700 N N . THR A 1 333 ? 51.445 27.425 9.166 1.00 37.15 333 THR A N 1
ATOM 2701 C CA . THR A 1 333 ? 51.813 28.700 9.763 1.00 38.36 333 THR A CA 1
ATOM 2702 C C . THR A 1 333 ? 53.283 29.032 9.530 1.00 38.53 333 THR A C 1
ATOM 2703 O O . THR A 1 333 ? 54.162 28.260 9.903 1.00 38.35 333 THR A O 1
ATOM 2707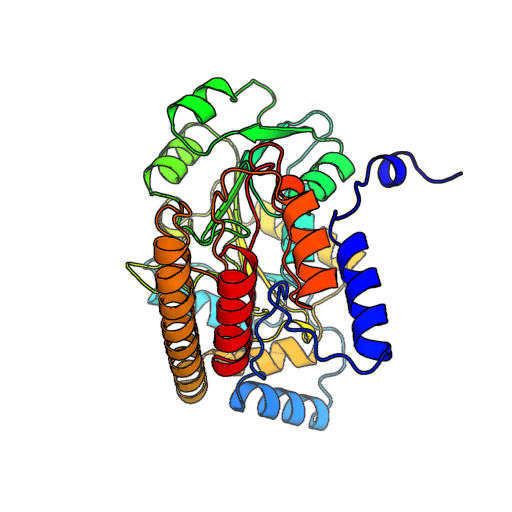 N N . PRO A 1 334 ? 53.567 30.189 8.905 1.00 40.20 334 PRO A N 1
ATOM 2708 C CA . PRO A 1 334 ? 54.952 30.599 8.643 1.00 40.09 334 PRO A CA 1
ATOM 2709 C C . PRO A 1 334 ? 55.732 30.820 9.940 1.00 39.06 334 PRO A C 1
ATOM 2710 O O . PRO A 1 334 ? 55.281 31.531 10.835 1.00 39.90 334 PRO A O 1
ATOM 2714 N N . GLY A 1 335 ? 56.907 30.208 10.026 1.00 38.45 335 GLY A N 1
ATOM 2715 C CA . GLY A 1 335 ? 57.725 30.314 11.219 1.00 37.37 335 GLY A CA 1
ATOM 2716 C C . GLY A 1 335 ? 58.172 31.702 11.626 1.00 37.47 335 GLY A C 1
ATOM 2717 O O . GLY A 1 335 ? 58.277 31.990 12.817 1.00 36.30 335 GLY A O 1
ATOM 2718 N N . ILE A 1 336 ? 58.441 32.557 10.645 1.00 38.30 336 ILE A N 1
ATOM 2719 C CA . ILE A 1 336 ? 58.900 33.924 10.902 1.00 37.57 336 ILE A CA 1
ATOM 2720 C C . ILE A 1 336 ? 58.023 34.667 11.911 1.00 36.77 336 ILE A C 1
ATOM 2721 O O . ILE A 1 336 ? 58.495 35.557 12.615 1.00 37.84 336 ILE A O 1
ATOM 2726 N N . GLY A 1 337 ? 56.749 34.291 11.989 1.00 36.03 337 GLY A N 1
ATOM 2727 C CA . GLY A 1 337 ? 55.844 34.958 12.908 1.00 37.12 337 GLY A CA 1
ATOM 2728 C C . GLY A 1 337 ? 56.188 34.820 14.382 1.00 37.25 337 GLY A C 1
ATOM 2729 O O . GLY A 1 337 ? 55.829 35.677 15.192 1.00 37.71 337 GLY A O 1
ATOM 2730 N N . PHE A 1 338 ? 56.890 33.752 14.744 1.00 36.20 338 PHE A N 1
ATOM 2731 C CA . PHE A 1 338 ? 57.246 33.541 16.141 1.00 35.93 338 PHE A CA 1
ATOM 2732 C C . PHE A 1 338 ? 58.618 34.089 16.532 1.00 37.15 338 PHE A C 1
ATOM 2733 O O . PHE A 1 338 ? 58.978 34.075 17.710 1.00 36.06 338 PHE A O 1
ATOM 2741 N N . GLY A 1 339 ? 59.376 34.572 15.550 1.00 38.77 339 GLY A N 1
ATOM 2742 C CA . GLY A 1 339 ? 60.700 35.105 15.831 1.00 40.70 339 GLY A CA 1
ATOM 2743 C C . GLY A 1 339 ? 61.583 35.141 14.596 1.00 43.16 339 GLY A C 1
ATOM 2744 O O . GLY A 1 339 ? 61.301 34.470 13.603 1.00 43.31 339 GLY A O 1
ATOM 2745 N N . SER A 1 340 ? 62.655 35.924 14.652 1.00 43.83 340 SER A N 1
ATOM 2746 C CA . SER A 1 340 ? 63.568 36.042 13.517 1.00 44.98 340 SER A CA 1
ATOM 2747 C C . SER A 1 340 ? 64.232 34.709 13.186 1.00 46.01 340 SER A C 1
ATOM 2748 O O . SER A 1 340 ? 64.491 34.406 12.022 1.00 44.27 340 SER A O 1
ATOM 2751 N N . LYS A 1 341 ? 64.500 33.913 14.215 1.00 46.87 341 LYS A N 1
ATOM 2752 C CA . LYS A 1 341 ? 65.143 32.615 14.036 1.00 48.90 341 LYS A CA 1
ATOM 2753 C C . LYS A 1 341 ? 64.306 31.654 13.193 1.00 48.58 341 LYS A C 1
ATOM 2754 O O . LYS A 1 341 ? 64.806 30.631 12.732 1.00 49.25 341 LYS A O 1
ATOM 2760 N N . GLY A 1 342 ? 63.036 31.982 12.983 1.00 49.20 342 GLY A N 1
ATOM 2761 C CA . GLY A 1 342 ? 62.178 31.090 12.225 1.00 49.16 342 GLY A CA 1
ATOM 2762 C C . GLY A 1 342 ? 61.847 31.452 10.792 1.00 48.20 342 GLY A C 1
ATOM 2763 O O . GLY A 1 342 ? 60.738 31.178 10.335 1.00 47.02 342 GLY A O 1
ATOM 2764 N N . LYS A 1 343 ? 62.791 32.050 10.074 1.00 49.24 343 LYS A N 1
ATOM 2765 C CA . LYS A 1 343 ? 62.531 32.413 8.687 1.00 49.72 343 LYS A CA 1
ATOM 2766 C C . LYS A 1 343 ? 62.371 31.141 7.844 1.00 47.68 343 LYS A C 1
ATOM 2767 O O . LYS A 1 343 ? 61.440 31.041 7.056 1.00 46.75 343 LYS A O 1
ATOM 2773 N N . ASN A 1 344 ? 63.283 30.186 8.069 1.00 45.39 344 ASN A N 1
ATOM 2774 C CA . ASN A 1 344 ? 63.384 28.892 7.392 1.00 45.49 344 ASN A CA 1
ATOM 2775 C C . ASN A 1 344 ? 62.523 27.804 8.023 1.00 44.78 344 ASN A C 1
ATOM 2776 O O . ASN A 1 344 ? 62.566 26.646 7.603 1.00 45.48 344 ASN A O 1
ATOM 2781 N N . TYR A 1 345 ? 61.714 28.189 9.007 1.00 45.12 345 TYR A N 1
ATOM 2782 C CA . TYR A 1 345 ? 60.765 27.294 9.647 1.00 41.71 345 TYR A CA 1
ATOM 2783 C C . TYR A 1 345 ? 59.251 27.508 9.369 1.00 41.82 345 TYR A C 1
ATOM 2784 O O . TYR A 1 345 ? 58.828 28.518 8.800 1.00 41.93 345 TYR A O 1
ATOM 2793 N N . ILE A 1 346 ? 58.457 26.537 9.822 1.00 41.49 346 ILE A N 1
ATOM 2794 C CA . ILE A 1 346 ? 57.002 26.581 9.734 1.00 40.77 346 ILE A CA 1
ATOM 2795 C C . ILE A 1 346 ? 56.458 25.736 10.885 1.00 40.04 346 ILE A C 1
ATOM 2796 O O . ILE A 1 346 ? 57.092 24.765 11.310 1.00 41.35 346 ILE A O 1
ATOM 2801 N N . ARG A 1 347 ? 55.294 26.107 11.398 1.00 38.61 347 ARG A N 1
ATOM 2802 C CA . ARG A 1 347 ? 54.703 25.343 12.487 1.00 35.28 347 ARG A CA 1
ATOM 2803 C C . ARG A 1 347 ? 53.578 24.473 11.964 1.00 33.67 347 ARG A C 1
ATOM 2804 O O . ARG A 1 347 ? 52.695 24.939 11.239 1.00 30.78 347 ARG A O 1
ATOM 2812 N N . ILE A 1 348 ? 53.637 23.196 12.319 1.00 31.76 348 ILE A N 1
ATOM 2813 C CA . ILE A 1 348 ? 52.612 22.248 11.931 1.00 33.20 348 ILE A CA 1
ATOM 2814 C C . ILE A 1 348 ? 51.874 21.844 13.196 1.00 32.80 348 ILE A C 1
ATOM 2815 O O . ILE A 1 348 ? 52.487 21.416 14.176 1.00 33.19 348 ILE A O 1
ATOM 2820 N N . SER A 1 349 ? 50.559 22.007 13.179 1.00 31.89 349 SER A N 1
ATOM 2821 C CA . SER A 1 349 ? 49.739 21.640 14.323 1.00 30.50 349 SER A CA 1
ATOM 2822 C C . SER A 1 349 ? 48.965 20.375 13.998 1.00 29.10 349 SER A C 1
ATOM 2823 O O . SER A 1 349 ? 48.262 20.320 12.994 1.00 30.79 349 SER A O 1
ATOM 2826 N N . TYR A 1 350 ? 49.094 19.353 14.834 1.00 29.12 350 TYR A N 1
ATOM 2827 C CA . TYR A 1 350 ? 48.365 18.121 14.583 1.00 29.83 350 TYR A CA 1
ATOM 2828 C C . TYR A 1 350 ? 47.106 18.037 15.430 1.00 31.57 350 TYR A C 1
ATOM 2829 O O . TYR A 1 350 ? 46.676 16.956 15.843 1.00 31.17 350 TYR A O 1
ATOM 2838 N N . ALA A 1 351 ? 46.521 19.206 15.676 1.00 30.75 351 ALA A N 1
ATOM 2839 C CA . ALA A 1 351 ? 45.291 19.326 16.435 1.00 31.66 351 ALA A CA 1
ATOM 2840 C C . ALA A 1 351 ? 44.153 19.191 15.431 1.00 33.52 351 ALA A C 1
ATOM 2841 O O . ALA A 1 351 ? 43.204 19.977 15.425 1.00 35.02 351 ALA A O 1
ATOM 2843 N N . ASN A 1 352 ? 44.269 18.193 14.566 1.00 34.47 352 ASN A N 1
ATOM 2844 C CA . ASN A 1 352 ? 43.257 17.939 13.561 1.00 33.71 352 ASN A CA 1
ATOM 2845 C C . ASN A 1 352 ? 43.150 16.411 13.563 1.00 33.98 352 ASN A C 1
ATOM 2846 O O . ASN A 1 352 ? 44.081 15.733 13.999 1.00 33.64 352 ASN A O 1
ATOM 2851 N N . SER A 1 353 ? 42.010 15.883 13.129 1.00 33.26 353 SER A N 1
ATOM 2852 C CA . SER A 1 353 ? 41.755 14.446 13.006 1.00 34.10 353 SER A CA 1
ATOM 2853 C C . SER A 1 353 ? 42.964 13.750 12.372 1.00 34.16 353 SER A C 1
ATOM 2854 O O . SER A 1 353 ? 43.627 14.321 11.514 1.00 31.89 353 SER A O 1
ATOM 2857 N N . TYR A 1 354 ? 43.199 12.496 12.725 1.00 34.61 354 TYR A N 1
ATOM 2858 C CA . TYR A 1 354 ? 44.298 11.749 12.120 1.00 38.33 354 TYR A CA 1
ATOM 2859 C C . TYR A 1 354 ? 44.242 11.691 10.575 1.00 40.28 354 TYR A C 1
ATOM 2860 O O . TYR A 1 354 ? 45.228 11.970 9.889 1.00 41.28 354 TYR A O 1
ATOM 2869 N N . GLU A 1 355 ? 43.080 11.312 10.048 1.00 41.08 355 GLU A N 1
ATOM 2870 C CA . GLU A 1 355 ? 42.886 11.207 8.604 1.00 43.71 355 GLU A CA 1
ATOM 2871 C C . GLU A 1 355 ? 43.216 12.507 7.870 1.00 43.71 355 GLU A C 1
ATOM 2872 O O . GLU A 1 355 ? 43.960 12.496 6.889 1.00 43.88 355 GLU A O 1
ATOM 2878 N N . ASN A 1 356 ? 42.668 13.625 8.340 1.00 43.63 356 ASN A N 1
ATOM 2879 C CA . ASN A 1 356 ? 42.942 14.915 7.714 1.00 42.79 356 ASN A CA 1
ATOM 2880 C C . ASN A 1 356 ? 44.444 15.192 7.687 1.00 41.84 356 ASN A C 1
ATOM 2881 O O . ASN A 1 356 ? 44.967 15.712 6.701 1.00 41.48 356 ASN A O 1
ATOM 2886 N N . ILE A 1 357 ? 45.137 14.844 8.766 1.00 40.75 357 ILE A N 1
ATOM 2887 C CA . ILE A 1 357 ? 46.575 15.067 8.836 1.00 41.93 357 ILE A CA 1
ATOM 2888 C C . ILE A 1 357 ? 47.319 14.217 7.802 1.00 44.05 357 ILE A C 1
ATOM 2889 O O . ILE A 1 357 ? 48.282 14.677 7.184 1.00 40.56 357 ILE A O 1
ATOM 2894 N N . LYS A 1 358 ? 46.874 12.976 7.620 1.00 47.44 358 LYS A N 1
ATOM 2895 C CA . LYS A 1 358 ? 47.502 12.080 6.653 1.00 52.32 358 LYS A CA 1
ATOM 2896 C C . LYS A 1 358 ? 47.437 12.666 5.247 1.00 53.78 358 LYS A C 1
ATOM 2897 O O . LYS A 1 358 ? 48.464 12.830 4.583 1.00 54.82 358 LYS A O 1
ATOM 2903 N N . GLU A 1 359 ? 46.228 12.980 4.794 1.00 54.39 359 GLU A N 1
ATOM 2904 C CA . GLU A 1 359 ? 46.057 13.549 3.467 1.00 56.09 359 GLU A CA 1
ATOM 2905 C C . GLU A 1 359 ? 46.838 14.849 3.362 1.00 55.60 359 GLU A C 1
ATOM 2906 O O . GLU A 1 359 ? 47.421 15.157 2.323 1.00 56.70 359 GLU A O 1
ATOM 2912 N N . GLY A 1 360 ? 46.854 15.605 4.454 1.00 54.05 360 GLY A N 1
ATOM 2913 C CA . GLY A 1 360 ? 47.580 16.858 4.469 1.00 51.19 360 GLY A CA 1
ATOM 2914 C C . GLY A 1 360 ? 49.057 16.625 4.229 1.00 50.51 360 GLY A C 1
ATOM 2915 O O . GLY A 1 360 ? 49.680 17.320 3.429 1.00 50.30 360 GLY A O 1
ATOM 2916 N N . LEU A 1 361 ? 49.623 15.644 4.922 1.00 50.60 361 LEU A N 1
ATOM 2917 C CA . LEU A 1 361 ? 51.036 15.327 4.766 1.00 51.28 361 LEU A CA 1
ATOM 2918 C C . LEU A 1 361 ? 51.311 14.745 3.377 1.00 51.42 361 LEU A C 1
ATOM 2919 O O . LEU A 1 361 ? 52.315 15.077 2.743 1.00 50.92 361 LEU A O 1
ATOM 2924 N N . GLU A 1 362 ? 50.415 13.884 2.905 1.00 52.05 362 GLU A N 1
ATOM 2925 C CA . GLU A 1 362 ? 50.573 13.283 1.586 1.00 53.19 362 GLU A CA 1
ATOM 2926 C C . GLU A 1 362 ? 50.634 14.360 0.508 1.00 52.26 362 GLU A C 1
ATOM 2927 O O . GLU A 1 362 ? 51.471 14.295 -0.390 1.00 52.91 362 GLU A O 1
ATOM 2933 N N . ARG A 1 363 ? 49.750 15.349 0.598 1.00 52.30 363 ARG A N 1
ATOM 2934 C CA . ARG A 1 363 ? 49.733 16.435 -0.377 1.00 50.53 363 ARG A CA 1
ATOM 2935 C C . ARG A 1 363 ? 51.081 17.146 -0.388 1.00 51.81 363 ARG A C 1
ATOM 2936 O O . ARG A 1 363 ? 51.627 17.440 -1.451 1.00 53.44 363 ARG A O 1
ATOM 2944 N N . ILE A 1 364 ? 51.615 17.421 0.799 1.00 51.92 364 ILE A N 1
ATOM 2945 C CA . ILE A 1 364 ? 52.903 18.095 0.914 1.00 52.06 364 ILE A CA 1
ATOM 2946 C C . ILE A 1 364 ? 53.995 17.257 0.252 1.00 53.37 364 ILE A C 1
ATOM 2947 O O . ILE A 1 364 ? 54.919 17.796 -0.353 1.00 51.91 364 ILE A O 1
ATOM 2952 N N . LYS A 1 365 ? 53.887 15.937 0.370 1.00 55.80 365 LYS A N 1
ATOM 2953 C CA . LYS A 1 365 ? 54.866 15.051 -0.245 1.00 59.51 365 LYS A CA 1
ATOM 2954 C C . LYS A 1 365 ? 54.755 15.171 -1.761 1.00 61.02 365 LYS A C 1
ATOM 2955 O O . LYS A 1 365 ? 55.755 15.080 -2.475 1.00 61.55 365 LYS A O 1
ATOM 2961 N N . GLU A 1 366 ? 53.534 15.379 -2.245 1.00 62.42 366 GLU A N 1
ATOM 2962 C CA . GLU A 1 366 ? 53.291 15.517 -3.677 1.00 64.70 366 GLU A CA 1
ATOM 2963 C C . GLU A 1 366 ? 53.723 16.903 -4.149 1.00 64.52 366 GLU A C 1
ATOM 2964 O O . GLU A 1 366 ? 53.888 17.145 -5.343 1.00 64.82 366 GLU A O 1
ATOM 2970 N N . PHE A 1 367 ? 53.906 17.808 -3.196 1.00 64.80 367 PHE A N 1
ATOM 2971 C CA . PHE A 1 367 ? 54.317 19.174 -3.490 1.00 65.48 367 PHE A CA 1
ATOM 2972 C C . PHE A 1 367 ? 55.836 19.280 -3.577 1.00 66.23 367 PHE A C 1
ATOM 2973 O O . PHE A 1 367 ? 56.371 20.103 -4.321 1.00 67.22 367 PHE A O 1
ATOM 2981 N N . LEU A 1 368 ? 56.525 18.439 -2.816 1.00 66.04 368 LEU A N 1
ATOM 2982 C CA . LEU A 1 368 ? 57.979 18.454 -2.788 1.00 67.21 368 LEU A CA 1
ATOM 2983 C C . LEU A 1 368 ? 58.618 17.647 -3.907 1.00 67.62 368 LEU A C 1
ATOM 2984 O O . LEU A 1 368 ? 59.687 18.001 -4.399 1.00 68.04 368 LEU A O 1
ATOM 2989 N N . ASN A 1 369 ? 57.966 16.563 -4.308 1.00 68.40 369 ASN A N 1
ATOM 2990 C CA . ASN A 1 369 ? 58.492 15.720 -5.370 1.00 70.06 369 ASN A CA 1
ATOM 2991 C C . ASN A 1 369 ? 57.854 16.060 -6.712 1.00 69.79 369 ASN A C 1
ATOM 2992 O O . ASN A 1 369 ? 57.951 15.302 -7.673 1.00 70.65 369 ASN A O 1
#

Foldseek 3Di:
DDDPLVVPQDDFPQVVVVVVLVVCVVVVHDFQEQADPAFPDDFDDLLVVLLVVCVVVPLFDFDAQQADLLLLVVVQVVCVVLDVFGDDSLQKRKFQALVVLVLLLCLLFDAAAAEEEEEVFADLCPQSSQVSRNYHYDYFHLDLVGVVVRDDPRHAEYEAEAVTPPFLAGDDPVSLVSCVVPHQAYEYEDQFFVLFADDGGDDSCNVVSQQNHYKYWYQCVLRVCVVQRITMIGHHDVSSVSSSVVSCPPPSHHGRSSSSSCSCCPPPSNVVVSVVVSVQLVVLVVLVVVLCVVLVWDGDHNGTDFKHKTQNVAAQSVVQVVCCVPVSYHWAQQPSRHVVRRRITMGGSSDHSVSSNSNSVSVVVVSD

B-factor: mean 40.3, std 16.13, range [14.69, 100.22]

Nearest PDB structures (foldseek):
  2z61-assembly1_A-2  TM=1.003E+00  e=1.116E-76  unclassified
  1b5o-assembly1_B  TM=9.455E-01  e=6.429E-39  Thermus thermophilus HB8
  8wou-assembly1_B  TM=9.380E-01  e=8.968E-36  Legionella pneumophila
  5wml-assembly1_B  TM=9.326E-01  e=5.578E-36  Arabidopsis thaliana
  5wmk-assembly1_A-2  TM=9.355E-01  e=1.072E-35  Arabidopsis thaliana

Solvent-accessible surface area: 16860 Å² total

CATH classification: 3.90.1150.10 (+1 more: 3.40.640.10)

Secondary structure (DSSP, 8-state):
---HHHHH-PPPTTHHHHHHHHHHHHTT---EE----S-SSPPPHHHHHHHHHHHHTT--S---TT--HHHHHHHHHHHHHHSS----GGGEEEESSHHHHHHHHHHHH--TT-EEEEESS--THHHHHHHHTT-EEEEE-SSHHHHHHH--SSEEEEEEESSPTTT-PPPPHHHHHHHHHH-SEEEEE-TTTT-BSSS----GGGT-TT-SSEEEEEE------GGG--EEEE--HHHHHHHHHHHHHHTSSS-HHHHHHHGGGGSHHHHHHHHHHHHHHHHHHHHHHHHHHHTT-B-----BTTEE--B-SS-HHHHHHHHHHHH-EE-EEGGGG-GGGSSBEEEE--S-HHHHHHHHHHHHHHH-

Organism: Methanocaldococcus jannaschii (strain ATCC 43067 / DSM 2661 / JAL-1 / JCM 10045 / NBRC 100440) (NCBI:txid243232)

Sequence (368 aa):
MLSKRLLNFESFEVMDILALAQKLESEGKKVIHLEIGEPDFNTPKPIVDEGIKSLKEGKTHYTDSRGILELREKISELYKDKYKADIIPDNIIITGGSSLGLFFALSSIIDDGDEVLIQNPCYPCYKNFIRFLGAKPVFCDFTVESLEEALSDKTKAIIINSPSNPLGEVIDREIYEFAYENIPYIISDEIYNGLVYEGKCYSAIEFDENLEKTILINGFSLYAMTGWRIGYVISNDEIIEAILKLQQNLFISAPTISQYAALKAFEKETEREINSMIKEFDRRRRLVLKYVKDFGWEVNNPIGAYYVFPNIGEDGREFAYKLLKEKFVALTPGIGFGSKGKNYIRISYANSYENIKEGLERIKEFLN

InterPro domains:
  IPR004838 Aminotransferases, class-I, pyridoxal-phosphate-binding site [PS00105] (219-232)
  IPR004839 Aminotransferase, class I/classII, large domain [PF00155] (29-364)
  IPR015421 Pyridoxal phosphate-dependent transferase, major domain [G3DSA:3.40.640.10] (61-268)
  IPR015422 Pyridoxal phosphate-dependent transferase, small domain [G3DSA:3.90.1150.10] (24-364)
  IPR015424 Pyridoxal phosphate-dependent transferase [SSF53383] (1-369)
  IPR050596 Aspartate/prephenate aminotransferase-like [PTHR46383] (2-370)